Protein AF-A0A0C9RWI2-F1 (afdb_monomer_lite)

Foldseek 3Di:
DDDPDPVDDDDDLCNDPVRNVVDPVSVVVVCVVVVVVQVVQQPDDADDCVRAFDPQKFFPDKDKPAKEKEKDKDKAFPLVVDDDPDPVVSVVDGDIDIDIDIFIDKMKMKIKMAGQAWAKKKKWKKKAACDDPNVPDVLCCQFPVLVRIDTLAIDMDIDHHGIDIDMDMSVVGPQEWDDADHPVNLVVLVVCCVVVNDPNDDPTANHGHHSRVSDDAAEQVWGKIKMKMAIDGADPVFWDWDADPRHGTDTTRPDDDSPPSSHGHDSCVVVHRRMDIDIHTHHYDDVVVVVVVVVVVVVVVVVPDPPDDDDDDDDDPDDPPPPDDDPPPVPPPDDDDD

Organism: NCBI:txid64838

pLDDT: mean 82.21, std 21.17, range [25.64, 98.81]

Secondary structure (DSSP, 8-state):
---SSTT-----GGGSHHHHTTSHHHHHHHHHHHHHHHHHHHTSPPPPHHHH--TTEEEEEEEE--EEEEEEEEEEE-GGGS--S-HHHHTT---EEEEEEEEE---EEEEEEEESS-EEEEEEEEEEE--GGGGT-HHHHHHHSGGGPEEEEEEEEEE-SEEEEEEEEGGG-TTEEP-PPPHHHHHHHHHHHHTTSS-----S-SSSEEGGGSS---BTT-EEEEEEEEEEE--GGGEEEEEETTTEEEEEESSPTTTTTTSPPPGGGGG-TTEEEEEEEEEE--HHHHHHHHHHHHHHHHTT----S----------------SSSTTSSS-----

InterPro domains:
  IPR000896 Hemocyanin/hexamerin middle domain [PF00372] (2-37)
  IPR005203 Hemocyanin, C-terminal [PF03723] (47-284)
  IPR008922 Di-copper centre-containing domain superfamily [G3DSA:1.10.1280.10] (1-44)
  IPR008922 Di-copper centre-containing domain superfamily [SSF48056] (2-44)
  IPR013788 Hemocyanin/hexamerin [PTHR11511] (4-288)
  IPR014756 Immunoglobulin E-set [SSF81296] (45-285)
  IPR037020 Hemocyanin, C-terminal domain superfamily [G3DSA:2.60.40.1520] (45-296)

Radius of gyration: 26.09 Å; chains: 1; bounding box: 56×63×78 Å

Sequence (338 aa):
YDCKHKNCMIPSVLQTYTAALRDPMFYRMCKIITGFFLRYKCNLPAYTRSELDFAGVIVEDVKVEKMMTYMDKCEYSINNALTVDSMKEGMKWNLKAKKMCLMSKPFTYKMLVKSDKNTKSMVRIFLGPAMNMCKNNDYMCLYKYWYDFVMLDKFTVELTPGMNTITRLSTDCMHCSKNLHTGASMMTKLNKALEGTEPFTMKDKYTGFPTNLYLPRGRVGGMAFKLFVVLTPIDESHFHVIDMPMFGKMVMDGKPLGFPLDRPMMPWFMDLKNMYMKDVNIYHVNDNAEMMMMMRGMDQKMMTHDVKGFMEPMGIKRGVVEDKWMLHDYMTKNKYIA

Structure (mmCIF, N/CA/C/O backbone):
data_AF-A0A0C9RWI2-F1
#
_entry.id   AF-A0A0C9RWI2-F1
#
loop_
_atom_site.group_PDB
_atom_site.id
_atom_site.type_symbol
_atom_site.label_atom_id
_atom_site.label_alt_id
_atom_site.label_comp_id
_atom_site.label_asym_id
_atom_site.label_entity_id
_atom_site.label_seq_id
_atom_site.pdbx_PDB_ins_code
_atom_site.Cartn_x
_atom_site.Cartn_y
_atom_site.Cartn_z
_atom_site.occupancy
_atom_site.B_iso_or_equiv
_atom_site.auth_seq_id
_atom_site.auth_comp_id
_atom_site.auth_asym_id
_atom_site.auth_atom_id
_atom_site.pdbx_PDB_model_num
ATOM 1 N N . TYR A 1 1 ? 21.502 -30.475 -18.884 1.00 53.16 1 TYR A N 1
ATOM 2 C CA . TYR A 1 1 ? 22.042 -29.102 -18.889 1.00 53.16 1 TYR A CA 1
ATOM 3 C C . TYR A 1 1 ? 23.170 -28.997 -17.877 1.00 53.16 1 TYR A C 1
ATOM 5 O O . TYR A 1 1 ? 23.065 -28.247 -16.920 1.00 53.16 1 TYR A O 1
ATOM 13 N N . ASP A 1 2 ? 24.242 -29.761 -18.073 1.00 58.50 2 ASP A N 1
ATOM 14 C CA . ASP A 1 2 ? 25.434 -29.636 -17.238 1.00 58.50 2 ASP A CA 1
ATOM 15 C C . ASP A 1 2 ? 26.607 -29.407 -18.186 1.00 58.50 2 ASP A C 1
ATOM 17 O O . ASP A 1 2 ? 27.051 -30.316 -18.892 1.00 58.50 2 ASP A O 1
ATOM 21 N N . CYS A 1 3 ? 26.984 -28.139 -18.350 1.00 59.12 3 CYS A N 1
ATOM 22 C CA . CYS A 1 3 ? 28.131 -27.794 -19.172 1.00 59.12 3 CYS A CA 1
ATOM 23 C C . CYS A 1 3 ? 29.384 -28.090 -18.354 1.00 59.12 3 CYS A C 1
ATOM 25 O O . CYS A 1 3 ? 29.581 -27.510 -17.289 1.00 59.12 3 CYS A O 1
ATOM 27 N N . LYS A 1 4 ? 30.260 -28.960 -18.870 1.00 69.62 4 LYS A N 1
ATOM 28 C CA . LYS A 1 4 ? 31.541 -29.293 -18.221 1.00 69.62 4 LYS A CA 1
ATOM 29 C C . LYS A 1 4 ? 32.432 -28.060 -18.001 1.00 69.62 4 LYS A C 1
ATOM 31 O O . LYS A 1 4 ? 33.303 -28.077 -17.136 1.00 69.62 4 LYS A O 1
ATOM 36 N N . HIS A 1 5 ? 32.207 -26.987 -18.758 1.00 77.38 5 HIS A N 1
ATOM 37 C CA . HIS A 1 5 ? 32.908 -25.720 -18.605 1.00 77.38 5 HIS A CA 1
ATOM 38 C C . HIS A 1 5 ? 32.068 -24.743 -17.780 1.00 77.38 5 HIS A C 1
ATOM 40 O O . HIS A 1 5 ? 31.081 -24.192 -18.264 1.00 77.38 5 HIS A O 1
ATOM 46 N N . LYS A 1 6 ? 32.520 -24.473 -16.548 1.00 71.44 6 LYS A N 1
ATOM 47 C CA . LYS A 1 6 ? 31.874 -23.555 -15.588 1.00 71.44 6 LYS A CA 1
ATOM 48 C C . LYS A 1 6 ? 31.637 -22.130 -16.112 1.00 71.44 6 LYS A C 1
ATOM 50 O O . LYS A 1 6 ? 30.874 -21.405 -15.498 1.00 71.44 6 LYS A O 1
ATOM 55 N N . ASN A 1 7 ? 32.272 -21.735 -17.219 1.00 79.56 7 ASN A N 1
ATOM 56 C CA . ASN A 1 7 ? 32.151 -20.399 -17.813 1.00 79.56 7 ASN A CA 1
ATOM 57 C C . ASN A 1 7 ? 31.281 -20.374 -19.085 1.00 79.56 7 ASN A C 1
ATOM 59 O O . ASN A 1 7 ? 31.087 -19.313 -19.670 1.00 79.56 7 ASN A O 1
ATOM 63 N N . CYS A 1 8 ? 30.764 -21.521 -19.537 1.00 77.25 8 CYS A N 1
ATOM 64 C CA . CYS A 1 8 ? 29.995 -21.643 -20.778 1.00 77.25 8 CYS A CA 1
ATOM 65 C C . CYS A 1 8 ? 28.564 -22.101 -20.483 1.00 77.25 8 CYS A C 1
ATOM 67 O O . CYS A 1 8 ? 28.133 -23.164 -20.930 1.00 77.25 8 CYS A O 1
ATOM 69 N N . MET A 1 9 ? 27.827 -21.308 -19.709 1.00 78.94 9 MET A N 1
ATOM 70 C CA . MET A 1 9 ? 26.400 -21.526 -19.476 1.00 78.94 9 MET A CA 1
ATOM 71 C C . MET A 1 9 ? 25.556 -20.466 -20.177 1.00 78.94 9 MET A C 1
ATOM 73 O O . MET A 1 9 ? 25.869 -19.280 -20.141 1.00 78.94 9 MET A O 1
ATOM 77 N N . ILE A 1 10 ? 24.457 -20.907 -20.790 1.00 83.75 10 ILE A N 1
ATOM 78 C CA . ILE A 1 10 ? 23.391 -20.020 -21.256 1.00 83.75 10 ILE A CA 1
ATOM 79 C C . ILE A 1 10 ? 22.481 -19.777 -20.047 1.00 83.75 10 ILE A C 1
ATOM 81 O O . ILE A 1 10 ? 21.848 -20.735 -19.590 1.00 83.75 10 ILE A O 1
ATOM 85 N N . PRO A 1 11 ? 22.437 -18.557 -19.483 1.00 87.94 11 PRO A N 1
ATOM 86 C CA . PRO A 1 11 ? 21.666 -18.315 -18.278 1.00 87.94 11 PRO A CA 1
ATOM 87 C C . PRO A 1 11 ? 20.166 -18.396 -18.571 1.00 87.94 11 PRO A C 1
ATOM 89 O O . PRO A 1 11 ? 19.667 -17.812 -19.533 1.00 87.94 11 PRO A O 1
ATOM 92 N N . SER A 1 12 ? 19.431 -19.086 -17.704 1.00 90.19 12 SER A N 1
ATOM 93 C CA . SER A 1 12 ? 17.975 -18.972 -17.646 1.00 90.19 12 SER A CA 1
ATOM 94 C C . SER A 1 12 ? 17.580 -17.604 -17.089 1.00 90.19 12 SER A C 1
ATOM 96 O O . SER A 1 12 ? 18.275 -17.030 -16.247 1.00 90.19 12 SER A O 1
ATOM 98 N N . VAL A 1 13 ? 16.405 -17.108 -17.482 1.00 94.00 13 VAL A N 1
ATOM 99 C CA . VAL A 1 13 ? 15.804 -15.899 -16.895 1.00 94.00 13 VAL A CA 1
ATOM 100 C C . VAL A 1 13 ? 15.666 -16.000 -15.371 1.00 94.00 13 VAL A C 1
ATOM 102 O O . VAL A 1 13 ? 15.814 -14.994 -14.684 1.00 94.00 13 VAL A O 1
ATOM 105 N N . LEU A 1 14 ? 15.488 -17.212 -14.828 1.00 94.19 14 LEU A N 1
ATOM 106 C CA . LEU A 1 14 ? 15.393 -17.471 -13.386 1.00 94.19 14 LEU A CA 1
ATOM 107 C C . LEU A 1 14 ? 16.729 -17.328 -12.638 1.00 94.19 14 LEU A C 1
ATOM 109 O O . LEU A 1 14 ? 16.728 -17.242 -11.414 1.00 94.19 14 LEU A O 1
ATOM 113 N N . GLN A 1 15 ? 17.863 -17.288 -13.342 1.00 91.50 15 GLN A N 1
ATOM 114 C CA . GLN A 1 15 ? 19.190 -17.136 -12.732 1.00 91.50 15 GLN A CA 1
ATOM 115 C C . GLN A 1 15 ? 19.596 -15.666 -12.543 1.00 91.50 15 GLN A C 1
ATOM 117 O O . GLN A 1 15 ? 20.673 -15.393 -12.019 1.00 91.50 15 GLN A O 1
ATOM 122 N N . THR A 1 16 ? 18.752 -14.707 -12.946 1.00 92.88 16 THR A N 1
ATOM 123 C CA . THR A 1 16 ? 19.035 -13.270 -12.806 1.00 92.88 16 THR A CA 1
ATOM 124 C C . THR A 1 16 ? 17.856 -12.534 -12.175 1.00 92.88 16 THR A C 1
ATOM 126 O O . THR A 1 16 ? 16.724 -12.630 -12.644 1.00 92.88 16 THR A O 1
ATOM 129 N N . TYR A 1 17 ? 18.105 -11.740 -11.129 1.00 91.31 17 TYR A N 1
ATOM 130 C CA . TYR A 1 17 ? 17.044 -10.999 -10.428 1.00 91.31 17 TYR A CA 1
ATOM 131 C C . TYR A 1 17 ? 16.271 -10.031 -11.339 1.00 91.31 17 TYR A C 1
ATOM 133 O O . TYR A 1 17 ? 15.074 -9.823 -11.158 1.00 91.31 17 TYR A O 1
ATOM 141 N N . THR A 1 18 ? 16.938 -9.460 -12.343 1.00 91.19 18 THR A N 1
ATOM 142 C CA . THR A 1 18 ? 16.357 -8.486 -13.280 1.00 91.19 18 THR A CA 1
ATOM 143 C C . THR A 1 18 ? 15.415 -9.113 -14.312 1.00 91.19 18 THR A C 1
ATOM 145 O O . THR A 1 18 ? 14.574 -8.402 -14.869 1.00 91.19 18 THR A O 1
ATOM 148 N N . ALA A 1 19 ? 15.522 -10.423 -14.569 1.00 93.81 19 ALA A N 1
ATOM 149 C CA . ALA A 1 19 ? 14.672 -11.138 -15.522 1.00 93.81 19 ALA A CA 1
ATOM 150 C C . ALA A 1 19 ? 13.752 -12.182 -14.873 1.00 93.81 19 ALA A C 1
ATOM 152 O O . ALA A 1 19 ? 12.744 -12.526 -15.486 1.00 93.81 19 ALA A O 1
ATOM 153 N N . ALA A 1 20 ? 14.032 -12.641 -13.649 1.00 96.56 20 ALA A N 1
ATOM 154 C CA . ALA A 1 20 ? 13.304 -13.739 -13.009 1.00 96.56 20 ALA A CA 1
ATOM 155 C C . ALA A 1 20 ? 11.788 -13.497 -12.916 1.00 96.56 20 ALA A C 1
ATOM 157 O O . ALA A 1 20 ? 11.003 -14.393 -13.206 1.00 96.56 20 ALA A O 1
ATOM 158 N N . LEU A 1 21 ? 11.369 -12.261 -12.620 1.00 95.50 21 LEU A N 1
ATOM 159 C CA . LEU A 1 21 ? 9.956 -11.852 -12.554 1.00 95.50 21 LEU A CA 1
ATOM 160 C C . LEU A 1 21 ? 9.204 -11.968 -13.897 1.00 95.50 21 LEU A C 1
ATOM 162 O O . LEU A 1 21 ? 7.986 -11.821 -13.930 1.00 95.50 21 LEU A O 1
ATOM 166 N N . ARG A 1 22 ? 9.898 -12.197 -15.020 1.00 95.50 22 ARG A N 1
ATOM 167 C CA . ARG A 1 22 ? 9.269 -12.401 -16.336 1.00 95.50 22 ARG A CA 1
ATOM 168 C C . ARG A 1 22 ? 8.772 -13.830 -16.539 1.00 95.50 22 ARG A C 1
ATOM 170 O O . ARG A 1 22 ? 7.935 -14.043 -17.411 1.00 95.50 22 ARG A O 1
ATOM 177 N N . ASP A 1 23 ? 9.281 -14.790 -15.769 1.00 96.50 23 ASP A N 1
ATOM 178 C CA . ASP A 1 23 ? 8.906 -16.197 -15.880 1.00 96.50 23 ASP A CA 1
ATOM 179 C C . ASP A 1 23 ? 7.813 -16.548 -14.853 1.00 96.50 23 ASP A C 1
ATOM 181 O O . ASP A 1 23 ? 8.023 -16.385 -13.647 1.00 96.50 23 ASP A O 1
ATOM 185 N N . PRO A 1 24 ? 6.650 -17.076 -15.276 1.00 97.00 24 PRO A N 1
ATOM 186 C CA . PRO A 1 24 ? 5.614 -17.551 -14.360 1.00 97.00 24 PRO A CA 1
ATOM 187 C C . PRO A 1 24 ? 6.101 -18.567 -13.313 1.00 97.00 24 PRO A C 1
ATOM 189 O O . PRO A 1 24 ? 5.524 -18.642 -12.222 1.00 97.00 24 PRO A O 1
ATOM 192 N N . MET A 1 25 ? 7.148 -19.345 -13.608 1.00 96.00 25 MET A N 1
ATOM 193 C CA . MET A 1 25 ? 7.736 -20.294 -12.661 1.00 96.00 25 MET A CA 1
ATOM 194 C C . MET A 1 25 ? 8.326 -19.608 -11.431 1.00 96.00 25 MET A C 1
ATOM 196 O O . MET A 1 25 ? 8.227 -20.181 -10.347 1.00 96.00 25 MET A O 1
ATOM 200 N N . PHE A 1 26 ? 8.828 -18.374 -11.548 1.00 97.12 26 PHE A N 1
ATOM 201 C CA . PHE A 1 26 ? 9.290 -17.597 -10.394 1.00 97.12 26 PHE A CA 1
ATOM 202 C C . PHE A 1 26 ? 8.185 -17.482 -9.338 1.00 97.12 26 PHE A C 1
ATOM 204 O O . PHE A 1 26 ? 8.368 -17.863 -8.183 1.00 97.12 26 PHE A O 1
ATOM 211 N N . TYR A 1 27 ? 6.990 -17.053 -9.751 1.00 96.31 27 TYR A N 1
ATOM 212 C CA . TYR A 1 27 ? 5.853 -16.889 -8.845 1.00 96.31 27 TYR A CA 1
ATOM 213 C C . TYR A 1 27 ? 5.352 -18.222 -8.283 1.00 96.31 27 TYR A C 1
ATOM 215 O O . TYR A 1 27 ? 4.935 -18.280 -7.126 1.00 96.31 27 TYR A O 1
ATOM 223 N N . ARG A 1 28 ? 5.413 -19.308 -9.066 1.00 97.06 28 ARG A N 1
ATOM 224 C CA . ARG A 1 28 ? 5.060 -20.657 -8.592 1.00 97.06 28 ARG A CA 1
ATOM 225 C C . ARG A 1 28 ? 6.028 -21.140 -7.513 1.00 97.06 28 ARG A C 1
ATOM 227 O O . ARG A 1 28 ? 5.576 -21.611 -6.473 1.00 97.06 28 ARG A O 1
ATOM 234 N N . MET A 1 29 ? 7.333 -20.970 -7.725 1.00 96.56 29 MET A N 1
ATOM 235 C CA . MET A 1 29 ? 8.363 -21.297 -6.736 1.00 96.56 29 MET A CA 1
ATOM 236 C C . MET A 1 29 ? 8.200 -20.459 -5.468 1.00 96.56 29 MET A C 1
ATOM 238 O O . MET A 1 29 ? 8.146 -21.019 -4.373 1.00 96.56 29 MET A O 1
ATOM 242 N N . CYS A 1 30 ? 8.038 -19.138 -5.606 1.00 96.19 30 CYS A N 1
ATOM 243 C CA . CYS A 1 30 ? 7.775 -18.255 -4.474 1.00 96.19 30 CYS A CA 1
ATOM 244 C C . CYS A 1 30 ? 6.532 -18.697 -3.703 1.00 96.19 30 CYS A C 1
ATOM 246 O O . CYS A 1 30 ? 6.608 -18.794 -2.488 1.00 96.19 30 CYS A O 1
ATOM 248 N N . LYS A 1 31 ? 5.428 -19.039 -4.382 1.00 96.19 31 LYS A N 1
ATOM 249 C CA . LYS A 1 31 ? 4.196 -19.525 -3.739 1.00 96.19 31 LYS A CA 1
ATOM 250 C C . LYS A 1 31 ? 4.404 -20.821 -2.950 1.00 96.19 31 LYS A C 1
ATOM 252 O O . LYS A 1 31 ? 3.820 -20.977 -1.882 1.00 96.19 31 LYS A O 1
ATOM 257 N N . ILE A 1 32 ? 5.214 -21.750 -3.459 1.00 97.06 32 ILE A N 1
ATOM 258 C CA . ILE A 1 32 ? 5.547 -22.989 -2.738 1.00 97.06 32 ILE A CA 1
ATOM 259 C C . ILE A 1 32 ? 6.339 -22.654 -1.471 1.00 97.06 32 ILE A C 1
ATOM 261 O O . ILE A 1 32 ? 5.964 -23.083 -0.381 1.00 97.06 32 ILE A O 1
ATOM 265 N N . ILE A 1 33 ? 7.394 -21.845 -1.605 1.00 97.06 33 ILE A N 1
ATOM 266 C CA . ILE A 1 33 ? 8.261 -21.452 -0.488 1.00 97.06 33 ILE A CA 1
ATOM 267 C C . ILE A 1 33 ? 7.461 -20.683 0.570 1.00 97.06 33 ILE A C 1
ATOM 269 O O . ILE A 1 33 ? 7.487 -21.044 1.746 1.00 97.06 33 ILE A O 1
ATOM 273 N N . THR A 1 34 ? 6.702 -19.662 0.166 1.00 95.62 34 THR A N 1
ATOM 274 C CA . THR A 1 34 ? 5.860 -18.880 1.082 1.00 95.62 34 THR A CA 1
ATOM 275 C C . THR A 1 34 ? 4.762 -19.729 1.705 1.00 95.62 34 THR A C 1
ATOM 277 O O . THR A 1 34 ? 4.431 -19.510 2.866 1.00 95.62 34 THR A O 1
ATOM 280 N N . GLY A 1 35 ? 4.256 -20.749 1.007 1.00 95.81 35 GLY A N 1
ATOM 281 C CA . GLY A 1 35 ? 3.293 -21.709 1.542 1.00 95.81 35 GLY A CA 1
ATOM 282 C C . GLY A 1 35 ? 3.759 -22.398 2.829 1.00 95.81 35 GLY A C 1
ATOM 283 O O . GLY A 1 35 ? 2.951 -22.571 3.744 1.00 95.81 35 GLY A O 1
ATOM 284 N N . PHE A 1 36 ? 5.052 -22.724 2.959 1.00 96.44 36 PHE A N 1
ATOM 285 C CA . PHE A 1 36 ? 5.600 -23.280 4.204 1.00 96.44 36 PHE A CA 1
ATOM 286 C C . PHE A 1 36 ? 5.535 -22.274 5.360 1.00 96.44 36 PHE A C 1
ATOM 288 O O . PHE A 1 36 ? 5.085 -22.618 6.455 1.00 96.44 36 PHE A O 1
ATOM 295 N N . PHE A 1 37 ? 5.910 -21.017 5.111 1.00 95.50 37 PHE A N 1
ATOM 296 C CA . PHE A 1 37 ? 5.847 -19.952 6.116 1.00 95.50 37 PHE A CA 1
ATOM 297 C C . PHE A 1 37 ? 4.407 -19.602 6.501 1.00 95.50 37 PHE A C 1
ATOM 299 O O . PHE A 1 37 ? 4.117 -19.427 7.681 1.00 95.50 37 PHE A O 1
ATOM 306 N N . LEU A 1 38 ? 3.488 -19.552 5.534 1.00 94.12 38 LEU A N 1
ATOM 307 C CA . LEU A 1 38 ? 2.068 -19.312 5.793 1.00 94.12 38 LEU A CA 1
ATOM 308 C C . LEU A 1 38 ? 1.454 -20.449 6.616 1.00 94.12 38 LEU A C 1
ATOM 310 O O . LEU A 1 38 ? 0.700 -20.184 7.548 1.00 94.12 38 LEU A O 1
ATOM 314 N N . ARG A 1 39 ? 1.829 -21.709 6.350 1.00 94.81 39 ARG A N 1
ATOM 315 C CA . ARG A 1 39 ? 1.406 -22.849 7.178 1.00 94.81 39 ARG A CA 1
ATOM 316 C C . ARG A 1 39 ? 1.910 -22.720 8.615 1.00 94.81 39 ARG A C 1
ATOM 318 O O . ARG A 1 39 ? 1.141 -22.965 9.537 1.00 94.81 39 ARG A O 1
ATOM 325 N N . TYR A 1 40 ? 3.158 -22.296 8.810 1.00 95.25 40 TYR A N 1
ATOM 326 C CA . TYR A 1 40 ? 3.671 -21.977 10.144 1.00 95.25 40 TYR A CA 1
ATOM 327 C C . TYR A 1 40 ? 2.868 -20.847 10.809 1.00 95.25 40 TYR A C 1
ATOM 329 O O . TYR A 1 40 ? 2.445 -20.998 11.952 1.00 95.25 40 TYR A O 1
ATOM 337 N N . LYS A 1 41 ? 2.581 -19.754 10.087 1.00 94.94 41 LYS A N 1
ATOM 338 C CA . LYS A 1 41 ? 1.770 -18.632 10.590 1.00 94.94 41 LYS A CA 1
ATOM 339 C C . LYS A 1 41 ? 0.360 -19.055 11.013 1.00 94.94 41 LYS A C 1
ATOM 341 O O . LYS A 1 41 ? -0.140 -18.521 11.996 1.00 94.94 41 LYS A O 1
ATOM 346 N N . CYS A 1 42 ? -0.254 -20.028 10.336 1.00 92.81 42 CYS A N 1
ATOM 347 C CA . CYS A 1 42 ? -1.552 -20.587 10.731 1.00 92.81 42 CYS A CA 1
ATOM 348 C C . CYS A 1 42 ? -1.519 -21.368 12.056 1.00 92.81 42 CYS A C 1
ATOM 350 O O . CYS A 1 42 ? -2.566 -21.522 12.674 1.00 92.81 42 CYS A O 1
ATOM 352 N N . ASN A 1 43 ? -0.350 -21.852 12.488 1.00 94.00 43 ASN A N 1
ATOM 353 C CA . ASN A 1 43 ? -0.182 -22.560 13.763 1.00 94.00 43 ASN A CA 1
ATOM 354 C C . ASN A 1 43 ? 0.175 -21.622 14.924 1.00 94.00 43 ASN A C 1
ATOM 356 O O . ASN A 1 43 ? 0.291 -22.070 16.063 1.00 94.00 43 ASN A O 1
ATOM 360 N N . LEU A 1 44 ? 0.391 -20.332 14.652 1.00 95.00 44 LEU A N 1
ATOM 361 C CA . LEU A 1 44 ? 0.586 -19.357 15.713 1.00 95.00 44 LEU A CA 1
ATOM 362 C C . LEU A 1 44 ? -0.746 -19.077 16.415 1.00 95.00 44 LEU A C 1
ATOM 364 O O . LEU A 1 44 ? -1.790 -19.080 15.758 1.00 95.00 44 LEU A O 1
ATOM 368 N N . PRO A 1 45 ? -0.720 -18.748 17.718 1.00 94.50 45 PRO A N 1
ATOM 369 C CA . PRO A 1 45 ? -1.892 -18.212 18.384 1.00 94.50 45 PRO A CA 1
ATOM 370 C C . PRO A 1 45 ? -2.440 -17.012 17.610 1.00 94.50 45 PRO A C 1
ATOM 372 O O . PRO A 1 45 ? -1.683 -16.132 17.165 1.00 94.50 45 PRO A O 1
ATOM 375 N N . ALA A 1 46 ? -3.761 -17.003 17.439 1.00 93.06 46 ALA A N 1
ATOM 376 C CA . ALA A 1 46 ? -4.458 -15.839 16.928 1.00 93.06 46 ALA A CA 1
ATOM 377 C C . ALA A 1 46 ? -4.235 -14.660 17.878 1.00 93.06 46 ALA A C 1
ATOM 379 O O . ALA A 1 46 ? -4.116 -14.853 19.089 1.00 93.06 46 ALA A O 1
ATOM 380 N N . TYR A 1 47 ? -4.203 -13.448 17.326 1.00 95.62 47 TYR A N 1
ATOM 381 C CA . TYR A 1 47 ? -4.152 -12.255 18.159 1.00 95.62 47 TYR A CA 1
ATOM 382 C C . TYR A 1 47 ? -5.334 -12.226 19.116 1.00 95.62 47 TYR A C 1
ATOM 384 O O . TYR A 1 47 ? -6.456 -12.536 18.727 1.00 95.62 47 TYR A O 1
ATOM 392 N N . THR A 1 48 ? -5.079 -11.845 20.356 1.00 95.12 48 THR A N 1
ATOM 393 C CA . THR A 1 48 ? -6.097 -11.587 21.371 1.00 95.12 48 THR A CA 1
ATOM 394 C C . THR A 1 48 ? -6.775 -10.241 21.123 1.00 95.12 48 THR A C 1
ATOM 396 O O . THR A 1 48 ? -6.247 -9.370 20.425 1.00 95.12 48 THR A O 1
ATOM 399 N N . ARG A 1 49 ? -7.951 -10.033 21.727 1.00 94.12 49 ARG A N 1
ATOM 400 C CA . ARG A 1 49 ? -8.678 -8.761 21.606 1.00 94.12 49 ARG A CA 1
ATOM 401 C C . ARG A 1 49 ? -7.839 -7.584 22.099 1.00 94.12 49 ARG A C 1
ATOM 403 O O . ARG A 1 49 ? -7.768 -6.578 21.411 1.00 94.12 49 ARG A O 1
ATOM 410 N N . SER A 1 50 ? -7.144 -7.740 23.223 1.00 93.69 50 SER A N 1
ATOM 411 C CA . SER A 1 50 ? -6.261 -6.717 23.798 1.00 93.69 50 SER A CA 1
ATOM 412 C C . SER A 1 50 ? -5.065 -6.348 22.918 1.00 93.69 50 SER A C 1
ATOM 414 O O . SER A 1 50 ? -4.558 -5.239 23.026 1.00 93.69 50 SER A O 1
ATOM 416 N N . GLU A 1 51 ? -4.593 -7.251 22.054 1.00 94.69 51 GLU A N 1
ATOM 417 C CA . GLU A 1 51 ? -3.475 -6.958 21.145 1.00 94.69 51 GLU A CA 1
ATOM 418 C C . GLU A 1 51 ? -3.895 -6.140 19.917 1.00 94.69 51 GLU A C 1
ATOM 420 O O . GLU A 1 51 ? -3.049 -5.485 19.300 1.00 94.69 51 GLU A O 1
ATOM 425 N N . LEU A 1 52 ? -5.177 -6.205 19.546 1.00 95.75 52 LEU A N 1
ATOM 426 C CA . LEU A 1 52 ? -5.731 -5.542 18.364 1.00 95.75 52 LEU A CA 1
ATOM 427 C C . LEU A 1 52 ? -6.561 -4.302 18.698 1.00 95.75 52 LEU A C 1
ATOM 429 O O . LEU A 1 52 ? -6.629 -3.385 17.877 1.00 95.75 52 LEU A O 1
ATOM 433 N N . ASP A 1 53 ? -7.211 -4.293 19.859 1.00 96.19 53 ASP A N 1
ATOM 434 C CA . ASP A 1 53 ? -8.083 -3.209 20.285 1.00 96.19 53 ASP A CA 1
ATOM 435 C C . ASP A 1 53 ? -7.286 -1.928 20.528 1.00 96.19 53 ASP A C 1
ATOM 437 O O . ASP A 1 53 ? -6.209 -1.928 21.131 1.00 96.19 53 ASP A O 1
ATOM 441 N N . PHE A 1 54 ? -7.841 -0.814 20.066 1.00 97.44 54 PHE A N 1
ATOM 442 C CA . PHE A 1 54 ? -7.309 0.510 20.342 1.00 97.44 54 PHE A CA 1
ATOM 443 C C . PHE A 1 54 ? -8.376 1.326 21.064 1.00 97.44 54 PHE A C 1
ATOM 445 O O . PHE A 1 54 ? -9.069 2.154 20.476 1.00 97.44 54 PHE A O 1
ATOM 452 N N . ALA A 1 55 ? -8.498 1.067 22.367 1.00 97.25 55 ALA A N 1
ATOM 453 C CA . ALA A 1 55 ? -9.525 1.663 23.209 1.00 97.25 55 ALA A CA 1
ATOM 454 C C . ALA A 1 55 ? -9.568 3.197 23.084 1.00 97.25 55 ALA A C 1
ATOM 456 O O . ALA A 1 55 ? -8.547 3.884 23.250 1.00 97.25 55 ALA A O 1
ATOM 457 N N . GLY A 1 56 ? -10.771 3.707 22.815 1.00 97.56 56 GLY A N 1
ATOM 458 C CA . GLY A 1 56 ? -11.063 5.124 22.610 1.00 97.56 56 GLY A CA 1
ATOM 459 C C . GLY A 1 56 ? -10.688 5.671 21.232 1.00 97.56 56 GLY A C 1
ATOM 460 O O . GLY A 1 56 ? -10.643 6.884 21.076 1.00 97.56 56 GLY A O 1
ATOM 461 N N . VAL A 1 57 ? -10.387 4.817 20.244 1.00 98.56 57 VAL A N 1
ATOM 462 C CA . VAL A 1 57 ? -10.178 5.217 18.843 1.00 98.56 57 VAL A CA 1
ATOM 463 C C . VAL A 1 57 ? -11.141 4.450 17.940 1.00 98.56 57 VAL A C 1
ATOM 465 O O . VAL A 1 57 ? -11.168 3.220 17.930 1.00 98.56 57 VAL A O 1
ATOM 468 N N . ILE A 1 58 ? -11.932 5.190 17.167 1.00 98.56 58 ILE A N 1
ATOM 469 C CA . ILE A 1 58 ? -12.994 4.665 16.308 1.00 98.56 58 ILE A CA 1
ATOM 470 C C . ILE A 1 58 ? -12.788 5.193 14.890 1.00 98.56 58 ILE A C 1
ATOM 472 O O . ILE A 1 58 ? -12.704 6.401 14.681 1.00 98.56 58 ILE A O 1
ATOM 476 N N . VAL A 1 59 ? -12.734 4.301 13.905 1.00 98.56 59 VAL A N 1
ATOM 477 C CA . VAL A 1 59 ? -12.789 4.656 12.485 1.00 98.56 59 VAL A CA 1
ATOM 478 C C . VAL A 1 59 ? -14.259 4.699 12.076 1.00 98.56 59 VAL A C 1
ATOM 480 O O . VAL A 1 59 ? -14.903 3.663 11.948 1.00 98.56 59 VAL A O 1
ATOM 483 N N . GLU A 1 60 ? -14.794 5.902 11.900 1.00 98.38 60 GLU A N 1
ATOM 484 C CA . GLU A 1 60 ? -16.214 6.138 11.608 1.00 98.38 60 GLU A CA 1
ATOM 485 C C . GLU A 1 60 ? -16.531 5.914 10.123 1.00 98.38 60 GLU A C 1
ATOM 487 O O . GLU A 1 60 ? -17.537 5.301 9.768 1.00 98.38 60 GLU A O 1
ATOM 492 N N . ASP A 1 61 ? -15.662 6.396 9.230 1.00 98.44 61 ASP A N 1
ATOM 493 C CA . ASP A 1 61 ? -15.825 6.216 7.786 1.00 98.44 61 ASP A CA 1
ATOM 494 C C . ASP A 1 61 ? -14.484 6.285 7.056 1.00 98.44 61 ASP A C 1
ATOM 496 O O . ASP A 1 61 ? -13.549 6.987 7.454 1.00 98.44 61 ASP A O 1
ATOM 500 N N . VAL A 1 62 ? -14.424 5.588 5.927 1.00 98.50 62 VAL A N 1
ATOM 501 C CA . VAL A 1 62 ? -13.327 5.657 4.967 1.00 98.50 62 VAL A CA 1
ATOM 502 C C . VAL A 1 62 ? -13.915 5.938 3.591 1.00 98.50 62 VAL A C 1
ATOM 504 O O . VAL A 1 62 ? -14.659 5.133 3.019 1.00 98.50 62 VAL A O 1
ATOM 507 N N . LYS A 1 63 ? -13.542 7.087 3.027 1.00 98.31 63 LYS A N 1
ATOM 508 C CA . LYS A 1 63 ? -13.853 7.483 1.653 1.00 98.31 63 LYS A CA 1
ATOM 509 C C . LYS A 1 63 ? -12.590 7.439 0.814 1.00 98.31 63 LYS A C 1
ATOM 511 O O . LYS A 1 63 ? -11.521 7.868 1.242 1.00 98.31 63 LYS A O 1
ATOM 516 N N . VAL A 1 64 ? -12.735 6.943 -0.405 1.00 97.94 64 VAL A N 1
ATOM 517 C CA . VAL A 1 64 ? -11.643 6.840 -1.370 1.00 97.94 64 VAL A CA 1
ATOM 518 C C . VAL A 1 64 ? -12.124 7.453 -2.668 1.00 97.94 64 VAL A C 1
ATOM 520 O O . VAL A 1 64 ? -13.227 7.156 -3.132 1.00 97.94 64 VAL A O 1
ATOM 523 N N . GLU A 1 65 ? -11.310 8.329 -3.240 1.00 97.75 65 GLU A N 1
ATOM 524 C CA . GLU A 1 65 ? -11.558 8.851 -4.579 1.00 97.75 65 GLU A CA 1
ATOM 525 C C . GLU A 1 65 ? -11.493 7.741 -5.637 1.00 97.75 65 GLU A C 1
ATOM 527 O O . GLU A 1 65 ? -11.045 6.618 -5.397 1.00 97.75 65 GLU A O 1
ATOM 532 N N . LYS A 1 66 ? -11.970 8.051 -6.845 1.00 96.69 66 LYS A N 1
ATOM 533 C CA . LYS A 1 66 ? -12.052 7.072 -7.927 1.00 96.69 66 LYS A CA 1
ATOM 534 C C . LYS A 1 66 ? -10.661 6.548 -8.300 1.00 96.69 66 LYS A C 1
ATOM 536 O O . LYS A 1 66 ? -9.861 7.251 -8.910 1.00 96.69 66 LYS A O 1
ATOM 541 N N . MET A 1 67 ? -10.429 5.271 -8.022 1.00 97.75 67 MET A N 1
ATOM 542 C CA . MET A 1 67 ? -9.209 4.562 -8.393 1.00 97.75 67 MET A CA 1
ATOM 543 C C . MET A 1 67 ? -9.231 4.185 -9.874 1.00 97.75 67 MET A C 1
ATOM 545 O O . MET A 1 67 ? -10.109 3.447 -10.331 1.00 97.75 67 MET A O 1
ATOM 549 N N . MET A 1 68 ? -8.270 4.698 -10.638 1.00 96.94 68 MET A N 1
ATOM 550 C CA . MET A 1 68 ? -8.213 4.504 -12.085 1.00 96.94 68 MET A CA 1
ATOM 551 C C . MET A 1 68 ? -6.819 4.112 -12.542 1.00 96.94 68 MET A C 1
ATOM 553 O O . MET A 1 68 ? -5.835 4.765 -12.204 1.00 96.94 68 MET A O 1
ATOM 557 N N . THR A 1 69 ? -6.778 3.097 -13.393 1.00 97.50 69 THR A N 1
ATOM 558 C CA . THR A 1 69 ? -5.580 2.652 -14.100 1.00 97.50 69 THR A CA 1
ATOM 559 C C . THR A 1 69 ? -5.720 2.891 -15.601 1.00 97.50 69 THR A C 1
ATOM 561 O O . THR A 1 69 ? -6.835 2.979 -16.117 1.00 97.50 69 THR A O 1
ATOM 564 N N . TYR A 1 70 ? -4.600 3.012 -16.301 1.00 95.38 70 TYR A N 1
ATOM 565 C CA . TYR A 1 70 ? -4.536 3.218 -17.753 1.00 95.38 70 TYR A CA 1
ATOM 566 C C . TYR A 1 70 ? -3.188 2.719 -18.286 1.00 95.38 70 TYR A C 1
ATOM 568 O O . TYR A 1 70 ? -2.309 2.377 -17.490 1.00 95.38 70 TYR A O 1
ATOM 576 N N . MET A 1 71 ? -3.028 2.628 -19.603 1.00 94.12 71 MET A N 1
ATOM 577 C CA . MET A 1 71 ? -1.758 2.254 -20.222 1.00 94.12 71 MET A CA 1
ATOM 578 C C . MET A 1 71 ? -1.084 3.510 -20.776 1.00 94.12 71 MET A C 1
ATOM 580 O O . MET A 1 71 ? -1.702 4.285 -21.489 1.00 94.12 71 MET A O 1
ATOM 584 N N . ASP A 1 72 ? 0.199 3.712 -20.487 1.00 91.62 72 ASP A N 1
ATOM 585 C CA . ASP A 1 72 ? 0.956 4.838 -21.046 1.00 91.62 72 ASP A CA 1
ATOM 586 C C . ASP A 1 72 ? 2.348 4.412 -21.515 1.00 91.62 72 ASP A C 1
ATOM 588 O O . ASP A 1 72 ? 2.861 3.354 -21.137 1.00 91.62 72 ASP A O 1
ATOM 592 N N . LYS A 1 73 ? 2.969 5.229 -22.363 1.00 89.81 73 LYS A N 1
ATOM 593 C CA . LYS A 1 73 ? 4.304 4.989 -22.906 1.00 89.81 73 LYS A CA 1
ATOM 594 C C . LYS A 1 73 ? 5.357 5.230 -21.825 1.00 89.81 73 LYS A C 1
ATOM 596 O O . LYS A 1 73 ? 5.597 6.359 -21.413 1.00 89.81 73 LYS A O 1
ATOM 601 N N . CYS A 1 74 ? 6.063 4.175 -21.437 1.00 88.25 74 CYS A N 1
ATOM 602 C CA . CYS A 1 74 ? 7.344 4.283 -20.749 1.00 88.25 74 CYS A CA 1
ATOM 603 C C . CYS A 1 74 ? 8.489 4.346 -21.756 1.00 88.25 74 CYS A C 1
ATOM 605 O O . CYS A 1 74 ? 8.536 3.550 -22.699 1.00 88.25 74 CYS A O 1
ATOM 607 N N . GLU A 1 75 ? 9.469 5.204 -21.482 1.00 87.62 75 GLU A N 1
ATOM 608 C CA . GLU A 1 75 ? 10.742 5.2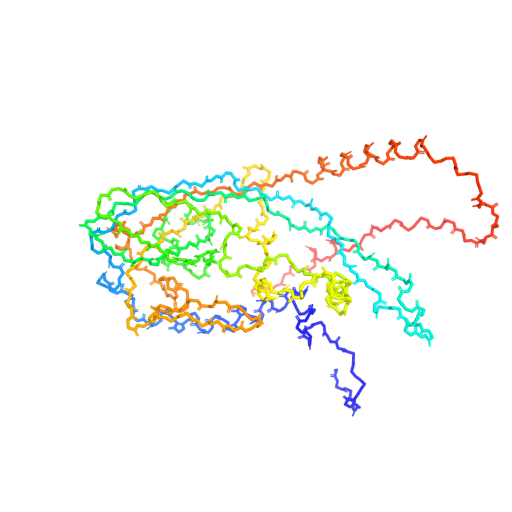40 -22.197 1.00 87.62 75 GLU A CA 1
ATOM 609 C C . GLU A 1 75 ? 11.888 4.807 -21.277 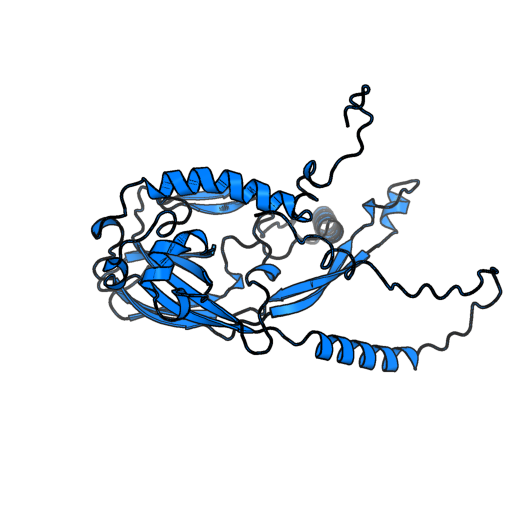1.00 87.62 75 GLU A C 1
ATOM 611 O O . GLU A 1 75 ? 11.985 5.255 -20.136 1.00 87.62 75 GLU A O 1
ATOM 616 N N . TYR A 1 76 ? 12.786 3.968 -21.791 1.00 86.12 76 TYR A N 1
ATOM 617 C CA . TYR A 1 76 ? 13.999 3.538 -21.096 1.00 86.12 76 TYR A CA 1
ATOM 618 C C . TYR A 1 76 ? 15.208 3.837 -21.968 1.00 86.12 76 TYR A C 1
ATOM 620 O O . TYR A 1 76 ? 15.210 3.479 -23.144 1.00 86.12 76 TYR A O 1
ATOM 628 N N . SER A 1 77 ? 16.241 4.467 -21.405 1.00 85.81 77 SER A N 1
ATOM 629 C CA . SER A 1 77 ? 17.508 4.627 -22.124 1.00 85.81 77 SER A CA 1
ATOM 630 C C . SER A 1 77 ? 18.202 3.274 -22.247 1.00 85.81 77 SER A C 1
ATOM 632 O O . SER A 1 77 ? 18.311 2.538 -21.266 1.00 85.81 77 SER A O 1
ATOM 634 N N . ILE A 1 78 ? 18.658 2.960 -23.456 1.00 88.88 78 ILE A N 1
ATOM 635 C CA . ILE A 1 78 ? 19.356 1.712 -23.788 1.00 88.88 78 ILE A CA 1
ATOM 636 C C . ILE A 1 78 ? 20.706 1.992 -24.456 1.00 88.88 78 ILE A C 1
ATOM 638 O O . ILE A 1 78 ? 21.207 1.162 -25.204 1.00 88.88 78 ILE A O 1
ATOM 642 N N . ASN A 1 79 ? 21.313 3.153 -24.187 1.00 84.50 79 ASN A N 1
ATOM 643 C CA . ASN A 1 79 ? 22.620 3.519 -24.748 1.00 84.50 79 ASN A CA 1
ATOM 644 C C . ASN A 1 79 ? 23.687 2.448 -24.486 1.00 84.50 79 ASN A C 1
ATOM 646 O O . ASN A 1 79 ? 24.475 2.141 -25.370 1.00 84.50 79 ASN A O 1
ATOM 650 N N . ASN A 1 80 ? 23.653 1.827 -23.303 1.00 85.44 80 ASN A N 1
ATOM 651 C CA . ASN A 1 80 ? 24.590 0.771 -22.907 1.00 85.44 80 ASN A CA 1
ATOM 652 C C . ASN A 1 80 ? 24.405 -0.550 -23.681 1.00 85.44 80 ASN A C 1
ATOM 654 O O . ASN A 1 80 ? 25.132 -1.502 -23.423 1.00 85.44 80 ASN A O 1
ATOM 658 N N . ALA A 1 81 ? 23.424 -0.639 -24.585 1.00 88.25 81 ALA A N 1
ATOM 659 C CA . ALA A 1 81 ? 23.266 -1.778 -25.486 1.00 88.25 81 ALA A CA 1
ATOM 660 C C . ALA A 1 81 ? 24.135 -1.662 -26.753 1.00 88.25 81 ALA A C 1
ATOM 662 O O . ALA A 1 81 ? 24.224 -2.630 -27.504 1.00 88.25 81 ALA A O 1
ATOM 663 N N . LEU A 1 82 ? 24.752 -0.500 -27.004 1.00 87.38 82 LEU A N 1
ATOM 664 C CA . LEU A 1 82 ? 25.676 -0.302 -28.118 1.00 87.38 82 LEU A CA 1
ATOM 665 C C . LEU A 1 82 ? 27.130 -0.467 -27.684 1.00 87.38 82 LEU A C 1
ATOM 667 O O . LEU A 1 82 ? 27.542 0.007 -26.625 1.00 87.38 82 LEU A O 1
ATOM 671 N N . THR A 1 83 ? 27.920 -1.056 -28.574 1.00 90.38 83 THR A N 1
ATOM 672 C CA . THR A 1 83 ? 29.378 -0.959 -28.550 1.00 90.38 83 THR A CA 1
ATOM 673 C C . THR A 1 83 ? 29.795 0.262 -29.368 1.00 90.38 83 THR A C 1
ATOM 675 O O . THR A 1 83 ? 29.279 0.473 -30.461 1.00 90.38 83 THR A O 1
ATOM 678 N N . VAL A 1 84 ? 30.696 1.075 -28.820 1.00 90.19 84 VAL A N 1
ATOM 679 C CA . VAL A 1 84 ? 31.235 2.296 -29.441 1.00 90.19 84 VAL A CA 1
ATOM 680 C C . VAL A 1 84 ? 32.745 2.337 -29.232 1.00 90.19 84 VAL A C 1
ATOM 682 O O . VAL A 1 84 ? 33.236 1.763 -28.255 1.00 90.19 84 VAL A O 1
ATOM 685 N N . ASP A 1 85 ? 33.474 3.048 -30.091 1.00 92.88 85 ASP A N 1
ATOM 686 C CA . ASP A 1 85 ? 34.944 3.048 -30.064 1.00 92.88 85 ASP A CA 1
ATOM 687 C C . ASP A 1 85 ? 35.511 3.909 -28.926 1.00 92.88 85 ASP A C 1
ATOM 689 O O . ASP A 1 85 ? 36.655 3.744 -28.498 1.00 92.88 85 ASP A O 1
ATOM 693 N N . SER A 1 86 ? 34.720 4.851 -28.404 1.00 90.00 86 SER A N 1
ATOM 694 C CA . SER A 1 86 ? 35.128 5.705 -27.288 1.00 90.00 86 SER A CA 1
ATOM 695 C C . SER A 1 86 ? 33.950 6.229 -26.469 1.00 90.00 86 SER A C 1
ATOM 697 O O . SER A 1 86 ? 32.827 6.367 -26.956 1.00 90.00 86 SER A O 1
ATOM 699 N N . MET A 1 87 ? 34.221 6.637 -25.224 1.00 82.94 87 MET A N 1
ATOM 700 C CA . MET A 1 87 ? 33.228 7.307 -24.371 1.00 82.94 87 MET A CA 1
ATOM 701 C C . MET A 1 87 ? 32.683 8.593 -25.017 1.00 82.94 87 MET A C 1
ATOM 703 O O . MET A 1 87 ? 31.485 8.862 -24.934 1.00 82.94 87 MET A O 1
ATOM 707 N N . LYS A 1 88 ? 33.541 9.363 -25.704 1.00 86.19 88 LYS A N 1
ATOM 708 C CA . LYS A 1 88 ? 33.153 10.600 -26.402 1.00 86.19 88 LYS A CA 1
ATOM 709 C C . LYS A 1 88 ? 32.136 10.333 -27.510 1.00 86.19 88 LYS A C 1
ATOM 711 O O . LYS A 1 88 ? 31.249 11.151 -27.734 1.00 86.19 88 LYS A O 1
ATOM 716 N N . GLU A 1 89 ? 32.266 9.212 -28.210 1.00 86.69 89 GLU A N 1
ATOM 717 C CA . GLU A 1 89 ? 31.286 8.779 -29.201 1.00 86.69 89 GLU A CA 1
ATOM 718 C C . GLU A 1 89 ? 30.007 8.261 -28.535 1.00 86.69 89 GLU A C 1
ATOM 720 O O . GLU A 1 89 ? 28.915 8.677 -28.916 1.00 86.69 89 GLU A O 1
ATOM 725 N N . GLY A 1 90 ? 30.131 7.446 -27.484 1.00 84.19 90 GLY A N 1
ATOM 726 C CA . GLY A 1 90 ? 28.995 6.934 -26.712 1.00 84.19 90 GLY A CA 1
ATOM 727 C C . GLY A 1 90 ? 28.080 8.030 -26.168 1.00 84.19 90 GLY A C 1
ATOM 728 O O . GLY A 1 90 ? 26.858 7.905 -26.239 1.00 84.19 90 GLY A O 1
ATOM 729 N N . MET A 1 91 ? 28.654 9.143 -25.700 1.00 81.12 91 MET A N 1
ATOM 730 C CA . MET A 1 91 ? 27.896 10.301 -25.207 1.00 81.12 91 MET A CA 1
ATOM 731 C C . MET A 1 91 ? 27.076 11.023 -26.291 1.00 81.12 91 MET A C 1
ATOM 733 O O . MET A 1 91 ? 26.184 11.795 -25.944 1.00 81.12 91 MET A O 1
ATOM 737 N N . LYS A 1 92 ? 27.331 10.785 -27.587 1.00 85.06 92 LYS A N 1
ATOM 738 C CA . LYS A 1 92 ? 26.534 11.363 -28.686 1.00 85.06 92 LYS A CA 1
ATOM 739 C C . LYS A 1 92 ? 25.214 10.624 -28.913 1.00 85.06 92 LYS A C 1
ATOM 741 O O . LYS A 1 92 ? 24.291 11.192 -29.493 1.00 85.06 92 LYS A O 1
ATOM 746 N N . TRP A 1 93 ? 25.117 9.367 -28.487 1.00 83.44 93 TRP A N 1
ATOM 747 C CA . TRP A 1 93 ? 23.938 8.538 -28.716 1.00 83.44 93 TRP A CA 1
ATOM 748 C C . TRP A 1 93 ? 22.855 8.785 -27.658 1.00 83.44 93 TRP A C 1
ATOM 750 O O . TRP A 1 93 ? 23.136 8.986 -26.478 1.00 83.44 93 TRP A O 1
ATOM 760 N N . ASN A 1 94 ? 21.586 8.726 -28.069 1.00 84.94 94 ASN A N 1
ATOM 761 C CA . ASN A 1 94 ? 20.425 8.794 -27.173 1.00 84.94 94 ASN A CA 1
ATOM 762 C C . ASN A 1 94 ? 19.346 7.801 -27.624 1.00 84.94 94 ASN A C 1
ATOM 764 O O . ASN A 1 94 ? 18.285 8.168 -28.133 1.00 84.94 94 ASN A O 1
ATOM 768 N N . LEU A 1 95 ? 19.654 6.517 -27.478 1.00 88.31 95 LEU A N 1
ATOM 769 C CA . LEU A 1 95 ? 18.749 5.423 -27.773 1.00 88.31 95 LEU A CA 1
ATOM 770 C C . LEU A 1 95 ? 17.764 5.197 -26.634 1.00 88.31 95 LEU A C 1
ATOM 772 O O . LEU A 1 95 ? 18.126 5.092 -25.455 1.00 88.31 95 LEU A O 1
ATOM 776 N N . LYS A 1 96 ? 16.499 5.036 -27.018 1.00 89.06 96 LYS A N 1
ATOM 777 C CA . LYS A 1 96 ? 15.402 4.769 -26.098 1.00 89.06 96 LYS A CA 1
ATOM 778 C C . LYS A 1 96 ? 14.556 3.599 -26.582 1.00 89.06 96 LYS A C 1
ATOM 780 O O . LYS A 1 96 ? 14.096 3.597 -27.720 1.00 89.06 96 LYS A O 1
ATOM 785 N N . ALA A 1 97 ? 14.281 2.655 -25.691 1.00 91.25 97 ALA A N 1
ATOM 786 C CA . ALA A 1 97 ? 13.229 1.665 -25.873 1.00 91.25 97 ALA A CA 1
ATOM 787 C C . ALA A 1 97 ? 11.903 2.234 -25.358 1.00 91.25 97 ALA A C 1
ATOM 789 O O . ALA A 1 97 ? 11.853 2.792 -24.259 1.00 91.25 97 ALA A O 1
ATOM 790 N N . LYS A 1 98 ? 10.826 2.068 -26.131 1.00 91.56 98 LYS A N 1
ATOM 791 C CA . LYS A 1 98 ? 9.473 2.478 -25.735 1.00 91.56 98 LYS A CA 1
ATOM 792 C C . LYS A 1 98 ? 8.598 1.249 -25.533 1.00 91.56 98 LYS A C 1
ATOM 794 O O . LYS A 1 98 ? 8.613 0.345 -26.363 1.00 91.56 98 LYS A O 1
ATOM 799 N N . LYS A 1 99 ? 7.824 1.221 -24.451 1.00 90.94 99 LYS A N 1
ATOM 800 C CA . LYS A 1 99 ? 6.812 0.182 -24.207 1.00 90.94 99 LYS A CA 1
ATOM 801 C C . LYS A 1 99 ? 5.589 0.780 -23.532 1.00 90.94 99 LYS A C 1
ATOM 803 O O . LYS A 1 99 ? 5.708 1.774 -22.823 1.00 90.94 99 LYS A O 1
ATOM 808 N N . MET A 1 100 ? 4.442 0.133 -23.688 1.00 91.50 100 MET A N 1
ATOM 809 C CA . MET A 1 100 ? 3.277 0.451 -22.870 1.00 91.50 100 MET A CA 1
ATOM 810 C C . MET A 1 100 ? 3.464 -0.115 -21.458 1.00 91.50 100 MET A C 1
ATOM 812 O O . MET A 1 100 ? 3.929 -1.243 -21.274 1.00 91.50 100 MET A O 1
ATOM 816 N N . CYS A 1 101 ? 3.104 0.675 -20.460 1.00 91.94 101 CYS A N 1
ATOM 817 C CA . CYS A 1 101 ? 3.174 0.346 -19.048 1.00 91.94 101 CYS A CA 1
ATOM 818 C C . CYS A 1 101 ? 1.846 0.660 -18.375 1.00 91.94 101 CYS A C 1
ATOM 820 O O . CYS A 1 101 ? 1.203 1.653 -18.702 1.00 91.94 101 CYS A O 1
ATOM 822 N N . LEU A 1 102 ? 1.499 -0.135 -17.366 1.00 94.75 102 LEU A N 1
ATOM 823 C CA . LEU A 1 102 ? 0.394 0.190 -16.477 1.00 94.75 102 LEU A CA 1
ATOM 824 C C . LEU A 1 102 ? 0.728 1.439 -15.653 1.00 94.75 102 LEU A C 1
ATOM 826 O O . LEU A 1 102 ? 1.801 1.508 -15.047 1.00 94.75 102 LEU A O 1
ATOM 830 N N . MET A 1 103 ? -0.208 2.380 -15.628 1.00 93.75 103 MET A N 1
ATOM 831 C CA . MET A 1 103 ? -0.200 3.594 -14.821 1.00 93.75 103 MET A CA 1
ATOM 832 C C . MET A 1 103 ? -1.422 3.639 -13.905 1.00 93.75 103 MET A C 1
ATOM 834 O O . MET A 1 103 ? -2.452 3.019 -14.182 1.00 93.75 103 MET A O 1
ATOM 838 N N . SER A 1 104 ? -1.321 4.433 -12.840 1.00 93.69 104 SER A N 1
ATOM 839 C CA . SER A 1 104 ? -2.415 4.739 -11.919 1.00 93.69 104 SER A CA 1
ATOM 840 C C . SER A 1 104 ? -2.549 6.248 -11.772 1.00 93.69 104 SER A C 1
ATOM 842 O O . SER A 1 104 ? -1.552 6.944 -11.582 1.00 93.69 104 SER A O 1
ATOM 844 N N . LYS A 1 105 ? -3.780 6.762 -11.811 1.00 94.12 105 LYS A N 1
ATOM 845 C CA . LYS A 1 105 ? -4.041 8.163 -11.457 1.00 94.12 105 LYS A CA 1
ATOM 846 C C . LYS A 1 105 ? -3.890 8.341 -9.938 1.00 94.12 105 LYS A C 1
ATOM 848 O O . LYS A 1 105 ? -4.332 7.453 -9.204 1.00 94.12 105 LYS A O 1
ATOM 853 N N . PRO A 1 106 ? -3.284 9.442 -9.454 1.00 95.25 106 PRO A N 1
ATOM 854 C CA . PRO A 1 106 ? -3.301 9.784 -8.035 1.00 95.25 106 PRO A CA 1
ATOM 855 C C . PRO A 1 106 ? -4.734 9.889 -7.512 1.00 95.25 106 PRO A C 1
ATOM 857 O O . PRO A 1 106 ? -5.636 10.303 -8.241 1.00 95.25 106 PRO A O 1
ATOM 860 N N . PHE A 1 107 ? -4.935 9.499 -6.260 1.00 96.88 107 PHE A N 1
ATOM 861 C CA . PHE A 1 107 ? -6.232 9.542 -5.596 1.00 96.88 107 PHE A CA 1
ATOM 862 C C . PHE A 1 107 ? -6.035 9.690 -4.089 1.00 96.88 107 PHE A C 1
ATOM 864 O O . PHE A 1 107 ? -4.975 9.352 -3.553 1.00 96.88 107 PHE A O 1
ATOM 871 N N . THR A 1 108 ? -7.061 10.186 -3.413 1.00 98.38 108 THR A N 1
ATOM 872 C CA . THR A 1 108 ? -6.998 10.521 -1.991 1.00 98.38 108 THR A CA 1
ATOM 873 C C . THR A 1 108 ? -7.838 9.567 -1.146 1.00 98.38 108 THR A C 1
ATOM 875 O O . THR A 1 108 ? -8.990 9.268 -1.476 1.00 98.38 108 THR A O 1
ATOM 878 N N . TYR A 1 109 ? -7.275 9.133 -0.019 1.00 98.38 109 TYR A N 1
ATOM 879 C CA . TYR A 1 109 ? -7.998 8.528 1.095 1.00 98.38 109 TYR A CA 1
ATOM 880 C C . TYR A 1 109 ? -8.428 9.631 2.066 1.00 98.38 109 TYR A C 1
ATOM 882 O O . TYR A 1 109 ? -7.606 10.456 2.472 1.00 98.38 109 TYR A O 1
ATOM 890 N N . LYS A 1 110 ? -9.697 9.630 2.468 1.00 98.56 110 LYS A N 1
ATOM 891 C CA . LYS A 1 110 ? -10.226 10.466 3.550 1.00 98.56 110 LYS A CA 1
ATOM 892 C C . LYS A 1 110 ? -10.820 9.558 4.616 1.00 98.56 110 LYS A C 1
ATOM 894 O O . LYS A 1 110 ? -11.796 8.861 4.348 1.00 98.56 110 LYS A O 1
ATOM 899 N N . MET A 1 111 ? -10.220 9.554 5.798 1.00 98.69 111 MET A N 1
ATOM 900 C CA . MET A 1 111 ? -10.651 8.736 6.930 1.00 98.69 111 MET A CA 1
ATOM 901 C C . MET A 1 111 ? -11.175 9.652 8.030 1.00 98.69 111 MET A C 1
ATOM 903 O O . MET A 1 111 ? -10.502 10.613 8.413 1.00 98.69 111 MET A O 1
ATOM 907 N N . LEU A 1 112 ? -12.372 9.354 8.517 1.00 98.69 112 LEU A N 1
ATOM 908 C CA . LEU A 1 112 ? -12.983 10.028 9.649 1.00 98.69 112 LEU A CA 1
ATOM 909 C C . LEU A 1 112 ? -12.734 9.177 10.894 1.00 98.69 112 LEU A C 1
ATOM 911 O O . LEU A 1 112 ? -13.173 8.029 10.952 1.00 98.69 112 LEU A O 1
ATOM 915 N N . VAL A 1 113 ? -11.992 9.715 11.857 1.00 98.81 113 VAL A N 1
ATOM 916 C CA . VAL A 1 113 ? -11.551 8.980 13.046 1.00 98.81 113 VAL A CA 1
ATOM 917 C C . VAL A 1 113 ? -11.921 9.762 14.295 1.00 98.81 113 VAL A C 1
ATOM 919 O O . VAL A 1 113 ? -11.458 10.884 14.491 1.00 98.81 113 VAL A O 1
ATOM 922 N N . LYS A 1 114 ? -12.719 9.166 15.173 1.00 98.75 114 LYS A N 1
ATOM 923 C CA . LYS A 1 114 ? -12.991 9.712 16.499 1.00 98.75 114 LYS A CA 1
ATOM 924 C C . LYS A 1 114 ? -11.954 9.187 17.489 1.00 98.75 114 LYS A C 1
ATOM 926 O O . LYS A 1 114 ? -11.673 7.991 17.506 1.00 98.75 114 LYS A O 1
ATOM 931 N N . SER A 1 115 ? -11.391 10.074 18.300 1.00 98.62 115 SER A N 1
ATOM 932 C CA . SER A 1 115 ? -10.493 9.715 19.398 1.00 98.62 115 SER A CA 1
ATOM 933 C C . SER A 1 115 ? -10.992 10.321 20.703 1.00 98.62 115 SER A C 1
ATOM 935 O O . SER A 1 115 ? -11.472 11.451 20.723 1.00 98.62 115 SER A O 1
ATOM 937 N N . ASP A 1 116 ? -10.833 9.606 21.806 1.00 98.38 116 ASP A N 1
ATOM 938 C CA . ASP A 1 116 ? -11.206 10.075 23.144 1.00 98.38 116 ASP A CA 1
ATOM 939 C C . ASP A 1 116 ? -10.009 10.731 23.861 1.00 98.38 116 ASP A C 1
ATOM 941 O O . ASP A 1 116 ? -10.135 11.267 24.960 1.00 98.38 116 ASP A O 1
ATOM 945 N N . LYS A 1 117 ? -8.821 10.670 23.244 1.00 97.56 117 LYS A N 1
ATOM 946 C CA . LYS A 1 117 ? -7.538 11.067 23.838 1.00 97.56 117 LYS A CA 1
ATOM 947 C C . LYS A 1 117 ? -6.560 11.627 22.807 1.00 97.56 117 LYS A C 1
ATOM 949 O O . LYS A 1 117 ? -6.658 11.329 21.616 1.00 97.56 117 LYS A O 1
ATOM 954 N N . ASN A 1 118 ? -5.576 12.385 23.292 1.00 97.94 118 ASN A N 1
ATOM 955 C CA . ASN A 1 118 ? -4.384 12.717 22.513 1.00 97.94 118 ASN A CA 1
ATOM 956 C C . ASN A 1 118 ? -3.522 11.458 22.382 1.00 97.94 118 ASN A C 1
ATOM 958 O O . ASN A 1 118 ? -3.103 10.887 23.391 1.00 97.94 118 ASN A O 1
ATOM 962 N N . THR A 1 119 ? -3.278 10.992 21.161 1.00 96.94 119 THR A N 1
ATOM 963 C CA . THR A 1 119 ? -2.465 9.793 20.936 1.00 96.94 119 THR A CA 1
ATOM 964 C C . THR A 1 119 ? -1.868 9.770 19.537 1.00 96.94 119 THR A C 1
ATOM 966 O O . THR A 1 119 ? -2.447 10.287 18.585 1.00 96.94 119 THR A O 1
ATOM 969 N N . LYS A 1 120 ? -0.706 9.136 19.401 1.00 96.56 120 LYS A N 1
ATOM 970 C CA . LYS A 1 120 ? -0.073 8.882 18.111 1.00 96.56 120 LYS A CA 1
ATOM 971 C C . LYS A 1 120 ? -0.467 7.491 17.627 1.00 96.56 120 LYS A C 1
ATOM 973 O O . LYS A 1 120 ? -0.413 6.518 18.383 1.00 96.56 120 LYS A O 1
ATOM 978 N N . SER A 1 121 ? -0.861 7.389 16.365 1.00 97.06 121 SER A N 1
ATOM 979 C CA . SER A 1 121 ? -1.347 6.149 15.770 1.00 97.06 121 SER A CA 1
ATOM 980 C C . SER A 1 121 ? -0.596 5.795 14.496 1.00 97.06 121 SER A C 1
ATOM 982 O O . SER A 1 121 ? -0.205 6.666 13.720 1.00 97.06 121 SER A O 1
ATOM 984 N N . MET A 1 122 ? -0.418 4.495 14.273 1.00 97.69 122 MET A N 1
ATOM 985 C CA . MET A 1 122 ? -0.000 3.948 12.992 1.00 97.69 122 MET A CA 1
ATOM 986 C C . MET A 1 122 ? -1.238 3.571 12.179 1.00 97.69 122 MET A C 1
ATOM 988 O O . MET A 1 122 ? -1.991 2.679 12.575 1.00 97.69 122 MET A O 1
ATOM 992 N N . VAL A 1 123 ? -1.410 4.203 11.022 1.00 98.06 123 VAL A N 1
ATOM 993 C CA . VAL A 1 123 ? -2.418 3.836 10.025 1.00 98.06 123 VAL A CA 1
ATOM 994 C C . VAL A 1 123 ? -1.806 2.810 9.080 1.00 98.06 123 VAL A C 1
ATOM 996 O O . VAL A 1 123 ? -0.718 3.028 8.543 1.00 98.06 123 VAL A O 1
ATOM 999 N N . ARG A 1 124 ? -2.510 1.704 8.841 1.00 97.94 124 ARG A N 1
ATOM 1000 C CA . ARG A 1 124 ? -2.172 0.729 7.798 1.00 97.94 124 ARG A CA 1
ATOM 1001 C C . ARG A 1 124 ? -3.347 0.557 6.857 1.00 97.94 124 ARG A C 1
ATOM 1003 O O . ARG A 1 124 ? -4.480 0.400 7.308 1.00 97.94 124 ARG A O 1
ATOM 1010 N N . ILE A 1 125 ? -3.055 0.563 5.563 1.00 98.06 125 ILE A N 1
ATOM 1011 C CA . ILE A 1 125 ? -4.040 0.395 4.499 1.00 98.06 125 ILE A CA 1
ATOM 1012 C C . ILE A 1 125 ? -3.653 -0.842 3.698 1.00 98.06 125 ILE A C 1
ATOM 1014 O O . ILE A 1 125 ? -2.545 -0.913 3.166 1.00 98.06 125 ILE A O 1
ATOM 1018 N N . PHE A 1 126 ? -4.566 -1.800 3.590 1.00 97.75 126 PHE A N 1
ATOM 1019 C CA . PHE A 1 126 ? -4.403 -3.017 2.804 1.00 97.75 126 PHE A CA 1
ATOM 1020 C C . PHE A 1 126 ? -5.457 -3.098 1.704 1.00 97.75 126 PHE A C 1
ATOM 1022 O O . PHE A 1 126 ? -6.585 -2.639 1.876 1.00 97.75 126 PHE A O 1
ATOM 1029 N N . LEU A 1 127 ? -5.100 -3.736 0.594 1.00 97.06 127 LEU A N 1
ATOM 1030 C CA . LEU A 1 127 ? -5.993 -4.041 -0.515 1.00 97.06 127 LEU A CA 1
ATOM 1031 C C . LEU A 1 127 ? -6.031 -5.551 -0.729 1.00 97.06 127 LEU A C 1
ATOM 1033 O O . LEU A 1 127 ? -4.992 -6.170 -0.956 1.00 97.06 127 LEU A O 1
ATOM 1037 N N . GLY A 1 128 ? -7.226 -6.130 -0.678 1.00 94.50 128 GLY A N 1
ATOM 1038 C CA . GLY A 1 128 ? -7.463 -7.551 -0.913 1.00 94.50 128 GLY A CA 1
ATOM 1039 C C . GLY A 1 128 ? -8.560 -7.792 -1.952 1.00 94.50 128 GLY A C 1
ATOM 1040 O O . GLY A 1 128 ? -9.330 -6.884 -2.284 1.00 94.50 128 GLY A O 1
ATOM 1041 N N . PRO A 1 129 ? -8.651 -9.009 -2.505 1.00 89.19 129 PRO A N 1
ATOM 1042 C CA . PRO A 1 129 ? -9.638 -9.338 -3.527 1.00 89.19 129 PRO A CA 1
ATOM 1043 C C . PRO A 1 129 ? -11.064 -9.388 -2.954 1.00 89.19 129 PRO A C 1
ATOM 1045 O O . PRO A 1 129 ? -11.312 -10.026 -1.935 1.00 89.19 129 PRO A O 1
ATOM 1048 N N . ALA A 1 130 ? -12.041 -8.816 -3.665 1.00 88.25 130 ALA A N 1
ATOM 1049 C CA . ALA A 1 130 ? -13.468 -9.009 -3.369 1.00 88.25 130 ALA A CA 1
ATOM 1050 C C . ALA A 1 130 ? -14.060 -10.156 -4.216 1.00 88.25 130 ALA A C 1
ATOM 1052 O O . ALA A 1 130 ? -15.016 -9.971 -4.971 1.00 88.25 130 ALA A O 1
ATOM 1053 N N . MET A 1 131 ? -13.453 -11.346 -4.149 1.00 75.62 131 MET A N 1
ATOM 1054 C CA . MET A 1 131 ? -13.844 -12.520 -4.951 1.00 75.62 131 MET A CA 1
ATOM 1055 C C . MET A 1 131 ? -14.461 -13.630 -4.092 1.00 75.62 131 MET A C 1
ATOM 1057 O O . MET A 1 131 ? -14.170 -13.741 -2.910 1.00 75.62 131 MET A O 1
ATOM 1061 N N . ASN A 1 132 ? -15.261 -14.523 -4.680 1.00 73.00 132 ASN A N 1
ATOM 1062 C CA . ASN A 1 132 ? -15.828 -15.686 -3.979 1.00 73.00 132 ASN A CA 1
ATOM 1063 C C . ASN A 1 132 ? -16.603 -15.284 -2.702 1.00 73.00 132 ASN A C 1
ATOM 1065 O O . ASN A 1 132 ? -17.365 -14.318 -2.712 1.00 73.00 132 ASN A O 1
ATOM 1069 N N . MET A 1 133 ? -16.387 -16.009 -1.597 1.00 73.94 133 MET A N 1
ATOM 1070 C CA . MET A 1 133 ? -17.021 -15.742 -0.302 1.00 73.94 133 MET A CA 1
ATOM 1071 C C . MET A 1 133 ? -16.672 -14.364 0.277 1.00 73.94 133 MET A C 1
ATOM 1073 O O . MET A 1 133 ? -17.442 -13.838 1.069 1.00 73.94 133 MET A O 1
ATOM 1077 N N . CYS A 1 134 ? -15.566 -13.750 -0.154 1.00 78.38 134 CYS A N 1
ATOM 1078 C CA . CYS A 1 134 ? -15.154 -12.423 0.300 1.00 78.38 134 CYS A CA 1
ATOM 1079 C C . CYS A 1 134 ? -16.125 -11.309 -0.102 1.00 78.38 134 CYS A C 1
ATOM 1081 O O . CYS A 1 134 ? -16.180 -10.272 0.549 1.00 78.38 134 CYS A O 1
ATOM 1083 N N . LYS A 1 135 ? -16.889 -11.496 -1.187 1.00 75.12 135 LYS A N 1
ATOM 1084 C CA . LYS A 1 135 ? -17.720 -10.428 -1.757 1.00 75.12 135 LYS A CA 1
ATOM 1085 C C . LYS A 1 135 ? -18.744 -9.888 -0.751 1.00 75.12 135 LYS A C 1
ATOM 1087 O O . LYS A 1 135 ? -18.888 -8.678 -0.631 1.00 75.12 135 LYS A O 1
ATOM 1092 N N . ASN A 1 136 ? -19.383 -10.785 -0.000 1.00 79.75 136 ASN A N 1
ATOM 1093 C CA . ASN A 1 136 ? -20.463 -10.452 0.935 1.00 79.75 136 ASN A CA 1
ATOM 1094 C C . ASN A 1 136 ? -20.120 -10.800 2.395 1.00 79.75 136 ASN A C 1
ATOM 1096 O O . ASN A 1 136 ? -21.000 -10.767 3.249 1.00 79.75 136 ASN A O 1
ATOM 1100 N N . ASN A 1 137 ? -18.879 -11.207 2.681 1.00 85.00 137 ASN A N 1
ATOM 1101 C CA . ASN A 1 137 ? -18.478 -11.659 4.009 1.00 85.00 137 ASN A CA 1
ATOM 1102 C C . ASN A 1 137 ? -17.036 -11.226 4.313 1.00 85.00 137 ASN A C 1
ATOM 1104 O O . ASN A 1 137 ? -16.073 -11.926 3.991 1.00 85.00 137 ASN A O 1
ATOM 1108 N N . ASP A 1 138 ? -16.912 -10.065 4.955 1.00 86.62 138 ASP A N 1
ATOM 1109 C CA . ASP A 1 138 ? -15.625 -9.471 5.332 1.00 86.62 138 ASP A CA 1
ATOM 1110 C C . ASP A 1 138 ? -14.858 -10.335 6.335 1.00 86.62 138 ASP A C 1
ATOM 1112 O O . ASP A 1 138 ? -13.636 -10.462 6.243 1.00 86.62 138 ASP A O 1
ATOM 1116 N N . TYR A 1 139 ? -15.573 -11.010 7.239 1.00 86.31 139 TYR A N 1
ATOM 1117 C CA . TYR A 1 139 ? -14.971 -11.986 8.141 1.00 86.31 139 TYR A CA 1
ATOM 1118 C C . TYR A 1 139 ? -14.224 -13.069 7.355 1.00 86.31 139 TYR A C 1
ATOM 1120 O O . TYR A 1 139 ? -13.064 -13.374 7.646 1.00 86.31 139 TYR A O 1
ATOM 1128 N N . MET A 1 140 ? -14.846 -13.615 6.308 1.00 86.81 140 MET A N 1
ATOM 1129 C CA . MET A 1 140 ? -14.205 -14.649 5.503 1.00 86.81 140 MET A CA 1
ATOM 1130 C C . MET A 1 140 ? -12.976 -14.157 4.753 1.00 86.81 140 MET A C 1
ATOM 1132 O O . MET A 1 140 ? -12.052 -14.948 4.544 1.00 86.81 140 MET A O 1
ATOM 1136 N N . CYS A 1 141 ? -12.914 -12.867 4.429 1.00 88.44 141 CYS A N 1
ATOM 1137 C CA . CYS A 1 141 ? -11.707 -12.273 3.876 1.00 88.44 141 CYS A CA 1
ATOM 1138 C C . CYS A 1 141 ? -10.530 -12.349 4.828 1.00 88.44 141 CYS A C 1
ATOM 1140 O O . CYS A 1 141 ? -9.494 -12.897 4.457 1.00 88.44 141 CYS A O 1
ATOM 1142 N N . LEU A 1 142 ? -10.686 -11.857 6.054 1.00 89.44 142 LEU A N 1
ATOM 1143 C CA . LEU A 1 142 ? -9.554 -11.755 6.975 1.00 89.44 142 LEU A CA 1
ATOM 1144 C C . LEU A 1 142 ? -9.285 -13.057 7.747 1.00 89.44 142 LEU A C 1
ATOM 1146 O O . LEU A 1 142 ? -8.223 -13.215 8.340 1.00 89.44 142 LEU A O 1
ATOM 1150 N N . TYR A 1 143 ? -10.203 -14.026 7.722 1.00 88.94 143 TYR A N 1
ATOM 1151 C CA . TYR A 1 143 ? -9.946 -15.357 8.278 1.00 88.94 143 TYR A CA 1
ATOM 1152 C C . TYR A 1 143 ? -9.276 -16.296 7.269 1.00 88.94 143 TYR A C 1
ATOM 1154 O O . TYR A 1 143 ? -8.277 -16.939 7.589 1.00 88.94 143 TYR A O 1
ATOM 1162 N N . LYS A 1 144 ? -9.802 -16.392 6.038 1.00 88.44 144 LYS A N 1
ATOM 1163 C CA . LYS A 1 144 ? -9.358 -17.396 5.050 1.00 88.44 144 LYS A CA 1
ATOM 1164 C C . LYS A 1 144 ? -8.382 -16.848 4.011 1.00 88.44 144 LYS A C 1
ATOM 1166 O O . LYS A 1 144 ? -7.520 -17.593 3.549 1.00 88.44 144 LYS A O 1
ATOM 1171 N N . TYR A 1 145 ? -8.524 -15.576 3.655 1.00 90.50 145 TYR A N 1
ATOM 1172 C CA . TYR A 1 145 ? -7.792 -14.923 2.567 1.00 90.50 145 TYR A CA 1
ATOM 1173 C C . TYR A 1 145 ? -6.893 -13.785 3.072 1.00 90.50 145 TYR A C 1
ATOM 1175 O O . TYR A 1 145 ? -6.505 -12.917 2.300 1.00 90.50 145 TYR A O 1
ATOM 1183 N N . TRP A 1 146 ? -6.534 -13.783 4.361 1.00 91.88 146 TRP A N 1
ATOM 1184 C CA . TRP A 1 146 ? -5.705 -12.742 4.983 1.00 91.88 146 TRP A CA 1
ATOM 1185 C C . TRP A 1 146 ? -4.373 -12.516 4.260 1.00 91.88 146 TRP A C 1
ATOM 1187 O O . TRP A 1 146 ? -3.924 -11.384 4.136 1.00 91.88 146 TRP A O 1
ATOM 1197 N N . TYR A 1 147 ? -3.772 -13.586 3.735 1.00 92.62 147 TYR A N 1
ATOM 1198 C CA . TYR A 1 147 ? -2.504 -13.543 3.005 1.00 92.62 147 TYR A CA 1
ATOM 1199 C C . TYR A 1 147 ? -2.640 -13.035 1.559 1.00 92.62 147 TYR A C 1
ATOM 1201 O O . TYR A 1 147 ? -1.622 -12.801 0.910 1.00 92.62 147 TYR A O 1
ATOM 1209 N N . ASP A 1 148 ? -3.865 -12.862 1.048 1.00 93.06 148 ASP A N 1
ATOM 1210 C CA . ASP A 1 148 ? -4.127 -12.259 -0.267 1.00 93.06 148 ASP A CA 1
ATOM 1211 C C . ASP A 1 148 ? -4.256 -10.723 -0.185 1.00 93.06 148 ASP A C 1
ATOM 1213 O O . ASP A 1 148 ? -4.428 -10.058 -1.210 1.00 93.06 148 ASP A O 1
ATOM 1217 N N . PHE A 1 149 ? -4.175 -10.143 1.018 1.00 95.19 149 PHE A N 1
ATOM 1218 C CA . PHE A 1 149 ? -4.164 -8.696 1.224 1.00 95.19 149 PHE A CA 1
ATOM 1219 C C . PHE A 1 149 ? -2.742 -8.144 1.123 1.00 95.19 149 PHE A C 1
ATOM 1221 O O . PHE A 1 149 ? -1.828 -8.567 1.831 1.00 95.19 149 PHE A O 1
ATOM 1228 N N . VAL A 1 150 ? -2.564 -7.134 0.276 1.00 95.12 150 VAL A N 1
ATOM 1229 C CA . VAL A 1 150 ? -1.293 -6.425 0.101 1.00 95.12 150 VAL A CA 1
ATOM 1230 C C . VAL A 1 150 ? -1.364 -5.088 0.825 1.00 95.12 150 VAL A C 1
ATOM 1232 O O . VAL A 1 150 ? -2.319 -4.333 0.652 1.00 95.12 150 VAL A O 1
ATOM 1235 N N . MET A 1 151 ? -0.348 -4.772 1.628 1.00 95.81 151 MET A N 1
ATOM 1236 C CA . MET A 1 151 ? -0.236 -3.464 2.274 1.00 95.81 151 MET A CA 1
ATOM 1237 C C . MET A 1 151 ? 0.072 -2.393 1.223 1.00 95.81 151 MET A C 1
ATOM 1239 O O . MET A 1 151 ? 1.128 -2.423 0.594 1.00 95.81 151 MET A O 1
ATOM 1243 N N . LEU A 1 152 ? -0.846 -1.446 1.047 1.00 95.38 152 LEU A N 1
ATOM 1244 C CA . LEU A 1 152 ? -0.680 -0.307 0.151 1.00 95.38 152 LEU A CA 1
ATOM 1245 C C . LEU A 1 152 ? 0.076 0.842 0.815 1.00 95.38 152 LEU A C 1
ATOM 1247 O O . LEU A 1 152 ? 0.886 1.495 0.165 1.00 95.38 152 LEU A O 1
ATOM 1251 N N . ASP A 1 153 ? -0.198 1.135 2.085 1.00 94.75 153 ASP A N 1
ATOM 1252 C CA . ASP A 1 153 ? 0.481 2.222 2.792 1.00 94.75 153 ASP A CA 1
ATOM 1253 C C . ASP A 1 153 ? 0.542 1.980 4.302 1.00 94.75 153 ASP A C 1
ATOM 1255 O O . ASP A 1 153 ? -0.276 1.255 4.877 1.00 94.75 153 ASP A O 1
ATOM 1259 N N . LYS A 1 154 ? 1.528 2.621 4.927 1.00 94.69 154 LYS A N 1
ATOM 1260 C CA . LYS A 1 154 ? 1.760 2.632 6.366 1.00 94.69 154 LYS A CA 1
ATOM 1261 C C . LYS A 1 154 ? 2.354 3.979 6.760 1.00 94.69 154 LYS A C 1
ATOM 1263 O O . LYS A 1 154 ? 3.418 4.337 6.259 1.00 94.69 154 LYS A O 1
ATOM 1268 N N . PHE A 1 155 ? 1.692 4.709 7.651 1.00 95.12 155 PHE A N 1
ATOM 1269 C CA . PHE A 1 155 ? 2.142 6.035 8.082 1.00 95.12 155 PHE A CA 1
ATOM 1270 C C . PHE A 1 155 ? 1.606 6.404 9.466 1.00 95.12 155 PHE A C 1
ATOM 1272 O O . PHE A 1 155 ? 0.623 5.841 9.944 1.00 95.12 155 PHE A O 1
ATOM 1279 N N . THR A 1 156 ? 2.264 7.364 10.111 1.00 96.19 156 THR A N 1
ATOM 1280 C CA . THR A 1 156 ? 1.890 7.850 11.441 1.00 96.19 156 THR A CA 1
ATOM 1281 C C . THR A 1 156 ? 0.954 9.048 11.361 1.00 96.19 156 THR A C 1
ATOM 1283 O O . THR A 1 156 ? 1.117 9.903 10.490 1.00 96.19 156 THR A O 1
ATOM 1286 N N . VAL A 1 157 ? 0.034 9.146 12.313 1.00 97.38 157 VAL A N 1
ATOM 1287 C CA . VAL A 1 157 ? -0.836 10.308 12.527 1.00 97.38 157 VAL A CA 1
ATOM 1288 C C . VAL A 1 157 ? -0.884 10.660 14.007 1.00 97.38 157 VAL A C 1
ATOM 1290 O O . VAL A 1 157 ? -0.734 9.790 14.865 1.00 97.38 157 VAL A O 1
ATOM 1293 N N . GLU A 1 158 ? -1.124 11.929 14.299 1.00 98.00 158 GLU A N 1
ATOM 1294 C CA . GLU A 1 158 ? -1.465 12.397 15.639 1.00 98.00 158 GLU A CA 1
ATOM 1295 C C . GLU A 1 158 ? -2.978 12.608 15.697 1.00 98.00 158 GLU A C 1
ATOM 1297 O O . GLU A 1 158 ? -3.556 13.238 14.812 1.00 98.00 158 GLU A O 1
ATOM 1302 N N . LEU A 1 159 ? -3.620 12.020 16.703 1.00 98.50 159 LEU A N 1
ATOM 1303 C CA . LEU A 1 159 ? -5.052 12.123 16.950 1.00 98.50 159 LEU A CA 1
ATOM 1304 C C . LEU A 1 159 ? -5.280 12.994 18.178 1.00 98.50 159 LEU A C 1
ATOM 1306 O O . LEU A 1 159 ? -4.628 12.792 19.205 1.00 98.50 159 LEU A O 1
ATOM 1310 N N . THR A 1 160 ? -6.242 13.905 18.088 1.00 98.44 160 THR A N 1
ATOM 1311 C CA . THR A 1 160 ? -6.716 14.721 19.210 1.00 98.44 160 THR A CA 1
ATOM 1312 C C . THR A 1 160 ? -8.118 14.281 19.652 1.00 98.44 160 THR A C 1
ATOM 1314 O O . THR A 1 160 ? -8.835 13.657 18.861 1.00 98.44 160 THR A O 1
ATOM 1317 N N . PRO A 1 161 ? -8.538 14.556 20.906 1.00 98.62 161 PRO A N 1
ATOM 1318 C CA . PRO A 1 161 ? -9.889 14.274 21.369 1.00 98.62 161 PRO A CA 1
ATOM 1319 C C . PRO A 1 161 ? -10.958 14.883 20.456 1.00 98.62 161 PRO A C 1
ATOM 1321 O O . PRO A 1 161 ? -10.873 16.048 20.069 1.00 98.62 161 PRO A O 1
ATOM 1324 N N . GLY A 1 162 ? -11.994 14.107 20.156 1.00 98.50 162 GLY A N 1
ATOM 1325 C CA . GLY A 1 162 ? -13.048 14.466 19.219 1.00 98.50 162 GLY A CA 1
ATOM 1326 C C . GLY A 1 162 ? -12.831 13.864 17.832 1.00 98.50 162 GLY A C 1
ATOM 1327 O O . GLY A 1 162 ? -12.313 12.756 17.683 1.00 98.50 162 GLY A O 1
ATOM 1328 N N . MET A 1 163 ? -13.311 14.569 16.810 1.00 98.56 163 MET A N 1
ATOM 1329 C CA . MET A 1 163 ? -13.333 14.079 15.435 1.00 98.56 163 MET A CA 1
ATOM 1330 C C . MET A 1 163 ? -12.098 14.542 14.657 1.00 98.56 163 MET A C 1
ATOM 1332 O O . MET A 1 163 ? -11.846 15.738 14.537 1.00 98.56 163 MET A O 1
ATOM 1336 N N . ASN A 1 164 ? -11.373 13.597 14.065 1.00 98.69 164 ASN A N 1
ATOM 1337 C CA . ASN A 1 164 ? -10.177 13.820 13.260 1.00 98.69 164 ASN A CA 1
ATOM 1338 C C . ASN A 1 164 ? -10.477 13.463 11.801 1.00 98.69 164 ASN A C 1
ATOM 1340 O O . ASN A 1 164 ? -11.048 12.411 11.512 1.00 98.69 164 ASN A O 1
ATOM 1344 N N . THR A 1 165 ? -10.061 14.317 10.866 1.00 98.44 165 THR A N 1
ATOM 1345 C CA . THR A 1 165 ? -10.135 14.022 9.427 1.00 98.44 165 THR A CA 1
ATOM 1346 C C . THR A 1 165 ? -8.731 13.799 8.888 1.00 98.44 165 THR A C 1
ATOM 1348 O O . THR A 1 165 ? -7.967 14.746 8.713 1.00 98.44 165 THR A O 1
ATOM 1351 N N . ILE A 1 166 ? -8.392 12.547 8.593 1.00 98.56 166 ILE A N 1
ATOM 1352 C CA . ILE A 1 166 ? -7.093 12.179 8.028 1.00 98.56 166 ILE A CA 1
ATOM 1353 C C . ILE A 1 166 ? -7.221 12.158 6.507 1.00 98.56 166 ILE A C 1
ATOM 1355 O O . ILE A 1 166 ? -8.021 11.402 5.953 1.00 98.56 166 ILE A O 1
ATOM 1359 N N . THR A 1 167 ? -6.409 12.967 5.828 1.00 98.31 167 THR A N 1
ATOM 1360 C CA . THR A 1 167 ? -6.328 13.002 4.362 1.00 98.31 167 THR A CA 1
ATOM 1361 C C . THR A 1 167 ? -4.968 12.479 3.918 1.00 98.31 167 THR A C 1
ATOM 1363 O O . THR A 1 167 ? -3.940 12.965 4.385 1.00 98.31 167 THR A O 1
ATOM 1366 N N . ARG A 1 168 ? -4.951 11.486 3.025 1.00 97.62 168 ARG A N 1
ATOM 1367 C CA . ARG A 1 168 ? -3.722 10.836 2.554 1.00 97.62 168 ARG A CA 1
ATOM 1368 C C . ARG A 1 168 ? -3.751 10.659 1.042 1.00 97.62 168 ARG A C 1
ATOM 1370 O O . ARG A 1 168 ? -4.665 10.027 0.519 1.00 97.62 168 ARG A O 1
ATOM 1377 N N . LEU A 1 169 ? -2.749 11.183 0.343 1.00 96.50 169 LEU A N 1
ATOM 1378 C CA . LEU A 1 169 ? -2.610 11.007 -1.101 1.00 96.50 169 LEU A CA 1
ATOM 1379 C C . LEU A 1 169 ? -1.899 9.682 -1.407 1.00 96.50 169 LEU A C 1
ATOM 1381 O O . LEU A 1 169 ? -0.916 9.338 -0.751 1.00 96.50 169 LEU A O 1
ATOM 1385 N N . SER A 1 170 ? -2.347 8.947 -2.426 1.00 94.62 170 SER A N 1
ATOM 1386 C CA . SER A 1 170 ? -1.730 7.666 -2.808 1.00 94.62 170 SER A CA 1
ATOM 1387 C C . SER A 1 170 ? -0.247 7.791 -3.184 1.00 94.62 170 SER A C 1
ATOM 1389 O O . SER A 1 170 ? 0.537 6.875 -2.940 1.00 94.62 170 SER A O 1
ATOM 1391 N N . THR A 1 171 ? 0.178 8.949 -3.697 1.00 91.12 171 THR A N 1
ATOM 1392 C CA . THR A 1 171 ? 1.582 9.235 -4.039 1.00 91.12 171 THR A CA 1
ATOM 1393 C C . THR A 1 171 ? 2.476 9.519 -2.831 1.00 91.12 171 THR A C 1
ATOM 1395 O O . THR A 1 171 ? 3.697 9.590 -2.987 1.00 91.12 171 THR A O 1
ATOM 1398 N N . ASP A 1 172 ? 1.908 9.665 -1.632 1.00 91.44 172 ASP A N 1
ATOM 1399 C CA . ASP A 1 172 ? 2.683 9.819 -0.398 1.00 91.44 172 ASP A CA 1
ATOM 1400 C C . ASP A 1 172 ? 3.076 8.481 0.231 1.00 91.44 172 ASP A C 1
ATOM 1402 O O . ASP A 1 172 ? 3.767 8.478 1.256 1.00 91.44 172 ASP A O 1
ATOM 1406 N N . CYS A 1 173 ? 2.679 7.360 -0.385 1.00 89.12 173 CYS A N 1
ATOM 1407 C CA . CYS A 1 173 ? 3.005 6.013 0.065 1.00 89.12 173 CYS A CA 1
ATOM 1408 C C . CYS A 1 173 ? 4.486 5.883 0.444 1.00 89.12 173 CYS A C 1
ATOM 1410 O O . CYS A 1 173 ? 5.381 6.087 -0.382 1.00 89.12 173 CYS A O 1
ATOM 1412 N N . MET A 1 174 ? 4.749 5.495 1.694 1.00 83.44 174 MET A N 1
ATOM 1413 C CA . MET A 1 174 ? 6.116 5.446 2.226 1.00 83.44 174 MET A CA 1
ATOM 1414 C C . MET A 1 174 ? 6.977 4.340 1.602 1.00 83.44 174 MET A C 1
ATOM 1416 O O . MET A 1 174 ? 8.209 4.418 1.655 1.00 83.44 174 MET A O 1
ATOM 1420 N N . HIS A 1 175 ? 6.334 3.316 1.037 1.00 80.50 175 HIS A N 1
ATOM 1421 C CA . HIS A 1 175 ? 6.970 2.138 0.446 1.00 80.50 175 HIS A CA 1
ATOM 1422 C C . HIS A 1 175 ? 7.130 2.231 -1.074 1.00 80.50 175 HIS A C 1
ATOM 1424 O O . HIS A 1 175 ? 7.760 1.357 -1.673 1.00 80.50 175 HIS A O 1
ATOM 1430 N N . CYS A 1 176 ? 6.586 3.275 -1.702 1.00 86.12 176 CYS A N 1
ATOM 1431 C CA . CYS A 1 176 ? 6.703 3.468 -3.137 1.00 86.12 176 CYS A CA 1
ATOM 1432 C C . CYS A 1 176 ? 7.913 4.330 -3.510 1.00 86.12 176 CYS A C 1
ATOM 1434 O O . CYS A 1 176 ? 8.245 5.302 -2.830 1.00 86.12 176 CYS A O 1
ATOM 1436 N N . SER A 1 177 ? 8.561 3.991 -4.624 1.00 81.38 177 SER A N 1
ATOM 1437 C CA . SER A 1 177 ? 9.655 4.784 -5.186 1.00 81.38 177 SER A CA 1
ATOM 1438 C C . SER A 1 177 ? 9.092 5.987 -5.940 1.00 81.38 177 SER A C 1
ATOM 1440 O O . SER A 1 177 ? 8.330 5.816 -6.896 1.00 81.38 177 SER A O 1
ATOM 1442 N N . LYS A 1 178 ? 9.494 7.200 -5.563 1.00 71.81 178 LYS A N 1
ATOM 1443 C CA . LYS A 1 178 ? 9.142 8.416 -6.303 1.00 71.81 178 LYS A CA 1
ATOM 1444 C C . LYS A 1 178 ? 10.112 8.561 -7.481 1.00 71.81 178 LYS A C 1
ATOM 1446 O O . LYS A 1 178 ? 11.310 8.608 -7.264 1.00 71.81 178 LYS A O 1
ATOM 1451 N N . ASN A 1 179 ? 9.580 8.562 -8.709 1.00 64.50 179 ASN A N 1
ATOM 1452 C CA . ASN A 1 179 ? 10.260 8.883 -9.976 1.00 64.50 179 ASN A CA 1
ATOM 1453 C C . ASN A 1 179 ? 11.727 8.415 -10.103 1.00 64.50 179 ASN A C 1
ATOM 1455 O O . ASN A 1 179 ? 12.660 9.153 -9.801 1.00 64.50 179 ASN A O 1
ATOM 1459 N N . LEU A 1 180 ? 11.941 7.216 -10.655 1.00 65.44 180 LEU A N 1
ATOM 1460 C CA . LEU A 1 180 ? 13.285 6.718 -10.970 1.00 65.44 180 LEU A CA 1
ATOM 1461 C C . LEU A 1 180 ? 13.987 7.643 -11.983 1.00 65.44 180 LEU A C 1
ATOM 1463 O O . LEU A 1 180 ? 13.543 7.787 -13.124 1.00 65.44 180 LEU A O 1
ATOM 1467 N N . HIS A 1 181 ? 15.099 8.258 -11.576 1.00 68.56 181 HIS A N 1
ATOM 1468 C CA . HIS A 1 181 ? 15.944 9.036 -12.479 1.00 68.56 181 HIS A CA 1
ATOM 1469 C C . HIS A 1 181 ? 16.643 8.121 -13.490 1.00 68.56 181 HIS A C 1
ATOM 1471 O O . HIS A 1 181 ? 17.200 7.083 -13.133 1.00 68.56 181 HIS A O 1
ATOM 1477 N N . THR A 1 182 ? 16.656 8.520 -14.762 1.00 75.31 182 THR A N 1
ATOM 1478 C CA . THR A 1 182 ? 17.494 7.854 -15.766 1.00 75.31 182 THR A CA 1
ATOM 1479 C C . THR A 1 182 ? 18.968 8.163 -15.504 1.00 75.31 182 THR A C 1
ATOM 1481 O O . THR A 1 182 ? 19.294 9.227 -14.974 1.00 75.31 182 THR A O 1
ATOM 1484 N N . GLY A 1 183 ? 19.877 7.279 -15.933 1.00 76.56 183 GLY A N 1
ATOM 1485 C CA . GLY A 1 183 ? 21.320 7.541 -15.847 1.00 76.56 183 GLY A CA 1
ATOM 1486 C C . GLY A 1 183 ? 21.722 8.859 -16.521 1.00 76.56 183 GLY A C 1
ATOM 1487 O O . GLY A 1 183 ? 22.532 9.604 -15.983 1.00 76.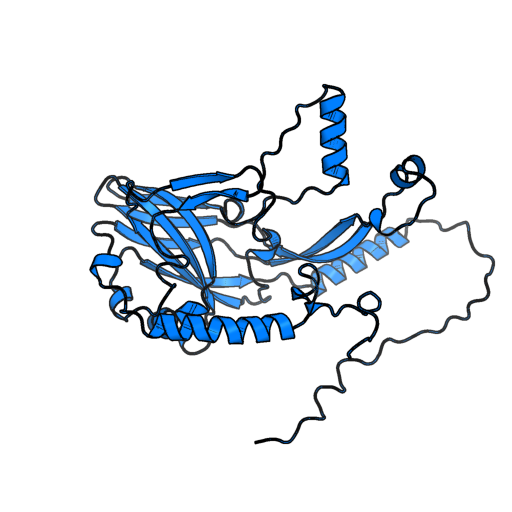56 183 GLY A O 1
ATOM 1488 N N . ALA A 1 184 ? 21.069 9.209 -17.636 1.00 77.12 184 ALA A N 1
ATOM 1489 C CA . ALA A 1 184 ? 21.254 10.498 -18.299 1.00 77.12 184 ALA A CA 1
ATOM 1490 C C . ALA A 1 184 ? 20.836 11.679 -17.404 1.00 77.12 184 ALA A C 1
ATOM 1492 O O . ALA A 1 184 ? 21.615 12.608 -17.220 1.00 77.12 184 ALA A O 1
ATOM 1493 N N . SER A 1 185 ? 19.647 11.622 -16.788 1.00 79.50 185 SER A N 1
ATOM 1494 C CA . SER A 1 185 ? 19.185 12.663 -15.857 1.00 79.50 185 SER A CA 1
ATOM 1495 C C . SER A 1 185 ? 20.109 12.804 -14.645 1.00 79.50 185 SER A C 1
ATOM 1497 O O . SER A 1 185 ? 20.350 13.921 -14.187 1.00 79.50 185 SER A O 1
ATOM 1499 N N . MET A 1 186 ? 20.641 11.688 -14.145 1.00 82.31 186 MET A N 1
ATOM 1500 C CA . MET A 1 186 ? 21.597 11.673 -13.042 1.00 82.31 186 MET A CA 1
ATOM 1501 C C . MET A 1 186 ? 22.929 12.320 -13.436 1.00 82.31 186 MET A C 1
ATOM 1503 O O . MET A 1 186 ? 23.442 13.150 -12.690 1.00 82.31 186 MET A O 1
ATOM 1507 N N . MET A 1 187 ? 23.444 12.004 -14.627 1.00 82.56 187 MET A N 1
ATOM 1508 C CA . MET A 1 187 ? 24.668 12.602 -15.162 1.00 82.56 187 MET A CA 1
ATOM 1509 C C . MET A 1 187 ? 24.513 14.112 -15.371 1.00 82.56 187 MET A C 1
ATOM 1511 O O . MET A 1 187 ? 25.388 14.879 -14.988 1.00 82.56 187 MET A O 1
ATOM 1515 N N . THR A 1 188 ? 23.371 14.564 -15.899 1.00 85.38 188 THR A N 1
ATOM 1516 C CA . THR A 1 188 ? 23.080 16.000 -16.035 1.00 85.38 188 THR A CA 1
ATOM 1517 C C . THR A 1 188 ? 23.086 16.713 -14.682 1.00 85.38 188 THR A C 1
ATOM 1519 O O . THR A 1 188 ? 23.683 17.779 -14.568 1.00 85.38 188 THR A O 1
ATOM 1522 N N . LYS A 1 189 ? 22.459 16.131 -13.648 1.00 86.25 189 LYS A N 1
ATOM 1523 C CA . LYS A 1 189 ? 22.482 16.695 -12.286 1.00 86.25 189 LYS A CA 1
ATOM 1524 C C . LYS A 1 189 ? 23.900 16.758 -11.715 1.00 86.25 189 LYS A C 1
ATOM 1526 O O . LYS A 1 189 ? 24.249 17.746 -11.079 1.00 86.25 189 LYS A O 1
ATOM 1531 N N . LEU A 1 190 ? 24.702 15.716 -11.935 1.00 88.31 190 LEU A N 1
ATOM 1532 C CA . LEU A 1 190 ? 26.088 15.669 -11.476 1.00 88.31 190 LEU A CA 1
ATOM 1533 C C . LEU A 1 190 ? 26.934 16.761 -12.139 1.00 88.31 190 LEU A C 1
ATOM 1535 O O . LEU A 1 190 ? 27.606 17.508 -11.437 1.00 88.31 190 LEU A O 1
ATOM 1539 N N . ASN A 1 191 ? 26.857 16.895 -13.465 1.00 89.38 191 ASN A N 1
ATOM 1540 C CA . ASN A 1 191 ? 27.633 17.893 -14.203 1.00 89.38 191 ASN A CA 1
ATOM 1541 C C . ASN A 1 191 ? 27.287 19.319 -13.765 1.00 89.38 191 ASN A C 1
ATOM 1543 O O . ASN A 1 191 ? 28.186 20.085 -13.439 1.00 89.38 191 ASN A O 1
ATOM 1547 N N . LYS A 1 192 ? 25.993 19.640 -13.634 1.00 91.31 192 LYS A N 1
ATOM 1548 C CA . LYS A 1 192 ? 25.551 20.942 -13.112 1.00 91.31 192 LYS A CA 1
ATOM 1549 C C . LYS A 1 192 ? 26.126 21.259 -11.730 1.00 91.31 192 LYS A C 1
ATOM 1551 O O . LYS A 1 192 ? 26.476 22.408 -11.460 1.00 91.31 192 LYS A O 1
ATOM 1556 N N . ALA A 1 193 ? 26.231 20.250 -10.866 1.00 93.12 193 ALA A N 1
ATOM 1557 C CA . ALA A 1 193 ? 26.806 20.409 -9.538 1.00 93.12 193 ALA A CA 1
ATOM 1558 C C . ALA A 1 193 ? 28.321 20.594 -9.552 1.00 93.12 193 ALA A C 1
ATOM 1560 O O . ALA A 1 193 ? 28.831 21.418 -8.797 1.00 93.12 193 ALA A O 1
ATOM 1561 N N . LEU A 1 194 ? 29.032 19.886 -10.430 1.00 93.06 194 LEU A N 1
ATOM 1562 C CA . LEU A 1 194 ? 30.468 20.090 -10.642 1.00 93.06 194 LEU A CA 1
ATOM 1563 C C . LEU A 1 194 ? 30.768 21.483 -11.212 1.00 93.06 194 LEU A C 1
ATOM 1565 O O . LEU A 1 194 ? 31.761 22.097 -10.838 1.00 93.06 194 LEU A O 1
ATOM 1569 N N . GLU A 1 195 ? 29.885 21.998 -12.066 1.00 94.69 195 GLU A N 1
ATOM 1570 C CA . GLU A 1 195 ? 29.943 23.358 -12.615 1.00 94.69 195 GLU A CA 1
ATOM 1571 C C . GLU A 1 195 ? 29.534 24.440 -11.595 1.00 94.69 195 GLU A C 1
ATOM 1573 O O . GLU A 1 195 ? 29.641 25.629 -11.881 1.00 94.69 195 GLU A O 1
ATOM 1578 N N . GLY A 1 196 ? 29.047 24.054 -10.409 1.00 92.00 196 GLY A N 1
ATOM 1579 C CA . GLY A 1 196 ? 28.607 24.980 -9.362 1.00 92.00 196 GLY A CA 1
ATOM 1580 C C . GLY A 1 196 ? 27.279 25.692 -9.648 1.00 92.00 196 GLY A C 1
ATOM 1581 O O . GLY A 1 196 ? 26.930 26.630 -8.935 1.00 92.00 196 GLY A O 1
ATOM 1582 N N . THR A 1 197 ? 26.526 25.263 -10.666 1.00 92.38 197 THR A N 1
ATOM 1583 C CA . THR A 1 197 ? 25.263 25.910 -11.073 1.00 92.38 197 THR A CA 1
ATOM 1584 C C . THR A 1 197 ? 24.078 25.504 -10.197 1.00 92.38 197 THR A C 1
ATOM 1586 O O . THR A 1 197 ? 23.219 26.329 -9.893 1.00 92.38 197 THR A O 1
ATOM 1589 N N . GLU A 1 198 ? 24.030 24.245 -9.759 1.00 89.62 198 GLU A N 1
ATOM 1590 C CA . GLU A 1 198 ? 22.978 23.705 -8.892 1.00 89.62 198 GLU A CA 1
ATOM 1591 C C . GLU A 1 198 ? 23.580 22.683 -7.913 1.00 89.62 198 GLU A C 1
ATOM 1593 O O . GLU A 1 198 ? 24.375 21.847 -8.333 1.00 89.62 198 GLU A O 1
ATOM 1598 N N . PRO A 1 199 ? 23.205 22.660 -6.621 1.00 86.06 199 PRO A N 1
ATOM 1599 C CA . PRO A 1 199 ? 23.714 21.655 -5.691 1.00 86.06 199 PRO A CA 1
ATOM 1600 C C . PRO A 1 199 ? 23.228 20.245 -6.057 1.00 86.06 199 PRO A C 1
ATOM 1602 O O . PRO A 1 199 ? 22.051 20.031 -6.371 1.00 86.06 199 PRO A O 1
ATOM 1605 N N . PHE A 1 200 ? 24.110 19.248 -5.932 1.00 84.06 200 PHE A N 1
ATOM 1606 C CA . PHE A 1 200 ? 23.729 17.849 -6.124 1.00 84.06 200 PHE A CA 1
ATOM 1607 C C . PHE A 1 200 ? 22.824 17.391 -4.975 1.00 84.06 200 PHE A C 1
ATOM 1609 O O . PHE A 1 200 ? 23.284 17.151 -3.860 1.00 84.06 200 PHE A O 1
ATOM 1616 N N . THR A 1 201 ? 21.521 17.271 -5.239 1.00 77.62 201 THR A N 1
ATOM 1617 C CA . THR A 1 201 ? 20.545 16.809 -4.245 1.00 77.62 201 THR A CA 1
ATOM 1618 C C . THR A 1 201 ? 19.851 15.527 -4.688 1.00 77.62 201 THR A C 1
ATOM 1620 O O . THR A 1 201 ? 19.339 15.404 -5.804 1.00 77.62 201 THR A O 1
ATOM 1623 N N . MET A 1 202 ? 19.819 14.569 -3.766 1.00 69.56 202 MET A N 1
ATOM 1624 C CA . MET A 1 202 ? 19.236 13.240 -3.931 1.00 69.56 202 MET A CA 1
ATOM 1625 C C . MET A 1 202 ? 18.152 13.098 -2.867 1.00 69.56 202 MET A C 1
ATOM 1627 O O . MET A 1 202 ? 18.394 12.591 -1.778 1.00 69.56 202 MET A O 1
ATOM 1631 N N . LYS A 1 203 ? 16.982 13.687 -3.131 1.00 61.06 203 LYS A N 1
ATOM 1632 C CA . LYS A 1 203 ? 15.895 13.772 -2.140 1.00 61.06 203 LYS A CA 1
ATOM 1633 C C . LYS A 1 203 ? 15.008 12.524 -2.110 1.00 61.06 203 LYS A C 1
ATOM 1635 O O . LYS A 1 203 ? 14.276 12.330 -1.144 1.00 61.06 203 LYS A O 1
ATOM 1640 N N . ASP A 1 204 ? 15.073 11.695 -3.150 1.00 63.25 204 ASP A N 1
ATOM 1641 C CA . ASP A 1 204 ? 14.153 10.580 -3.356 1.00 63.25 204 ASP A CA 1
ATOM 1642 C C . ASP A 1 204 ? 14.771 9.226 -2.989 1.00 63.25 204 ASP A C 1
ATOM 1644 O O . ASP A 1 204 ? 15.970 8.990 -3.142 1.00 63.25 204 ASP A O 1
ATOM 1648 N N . LYS A 1 205 ? 13.918 8.308 -2.519 1.00 66.62 205 LYS A N 1
ATOM 1649 C CA . LYS A 1 205 ? 14.292 6.911 -2.281 1.00 66.62 205 LYS A CA 1
ATOM 1650 C C . LYS A 1 205 ? 14.587 6.223 -3.612 1.00 66.62 205 LYS A C 1
ATOM 1652 O O . LYS A 1 205 ? 13.719 6.175 -4.482 1.00 66.62 205 LYS A O 1
ATOM 1657 N N . TYR A 1 206 ? 15.763 5.608 -3.729 1.00 66.00 206 TYR A N 1
ATOM 1658 C CA . TYR A 1 206 ? 16.136 4.807 -4.904 1.00 66.00 206 TYR A CA 1
ATOM 1659 C C . TYR A 1 206 ? 15.420 3.465 -4.970 1.00 66.00 206 TYR A C 1
ATOM 1661 O O . TYR A 1 206 ? 15.309 2.861 -6.036 1.00 66.00 206 TYR A O 1
ATOM 1669 N N . THR A 1 207 ? 14.948 2.989 -3.824 1.00 75.25 207 THR A N 1
ATOM 1670 C CA . THR A 1 207 ? 14.316 1.685 -3.688 1.00 75.25 207 THR A CA 1
ATOM 1671 C C . THR A 1 207 ? 12.898 1.854 -3.169 1.00 75.25 207 THR A C 1
ATOM 1673 O O . THR A 1 207 ? 12.597 2.721 -2.347 1.00 75.25 207 THR A O 1
ATOM 1676 N N . GLY A 1 208 ? 12.002 1.037 -3.699 1.00 82.19 208 GLY A N 1
ATOM 1677 C CA . GLY A 1 208 ? 10.588 1.080 -3.379 1.00 82.19 208 GLY A CA 1
ATOM 1678 C C . GLY A 1 208 ? 9.784 0.384 -4.460 1.00 82.19 208 GLY A C 1
ATOM 1679 O O . GLY A 1 208 ? 10.285 0.090 -5.548 1.00 82.19 208 GLY A O 1
ATOM 1680 N N . PHE A 1 209 ? 8.527 0.106 -4.149 1.00 87.38 209 PHE A N 1
ATOM 1681 C CA . PHE A 1 209 ? 7.606 -0.428 -5.133 1.00 87.38 209 PHE A CA 1
ATOM 1682 C C . PHE A 1 209 ? 7.254 0.662 -6.165 1.00 87.38 209 PHE A C 1
ATOM 1684 O O . PHE A 1 209 ? 7.065 1.818 -5.777 1.00 87.38 209 PHE A O 1
ATOM 1691 N N . PRO A 1 210 ? 7.181 0.364 -7.473 1.00 88.38 210 PRO A N 1
ATOM 1692 C CA . PRO A 1 210 ? 6.903 1.393 -8.471 1.00 88.38 210 PRO A CA 1
ATOM 1693 C C . PRO A 1 210 ? 5.530 2.046 -8.254 1.00 88.38 210 PRO A C 1
ATOM 1695 O O . PRO A 1 210 ? 4.512 1.356 -8.212 1.00 88.38 210 PRO A O 1
ATOM 1698 N N . THR A 1 211 ? 5.478 3.380 -8.169 1.00 88.06 211 THR A N 1
ATOM 1699 C CA . THR A 1 211 ? 4.225 4.136 -7.955 1.00 88.06 211 THR A CA 1
ATOM 1700 C C . THR A 1 211 ? 3.185 3.885 -9.042 1.00 88.06 211 THR A C 1
ATOM 1702 O O . THR A 1 211 ? 1.989 3.866 -8.764 1.00 88.06 211 THR A O 1
ATOM 1705 N N . ASN A 1 212 ? 3.611 3.649 -10.282 1.00 88.75 212 ASN A N 1
ATOM 1706 C CA . ASN A 1 212 ? 2.702 3.348 -11.385 1.00 88.75 212 ASN A CA 1
ATOM 1707 C C . ASN A 1 212 ? 2.010 1.981 -11.243 1.00 88.75 212 ASN A C 1
ATOM 1709 O O . ASN A 1 212 ? 0.952 1.775 -11.832 1.00 88.75 212 ASN A O 1
ATOM 1713 N N . LEU A 1 213 ? 2.587 1.069 -10.452 1.00 92.00 213 LEU A N 1
ATOM 1714 C CA . LEU A 1 213 ? 2.033 -0.253 -10.150 1.00 92.00 213 LEU A CA 1
ATOM 1715 C C . LEU A 1 213 ? 1.288 -0.294 -8.809 1.00 92.00 213 LEU A C 1
ATOM 1717 O O . LEU A 1 213 ? 0.858 -1.369 -8.404 1.00 92.00 213 LEU A O 1
ATOM 1721 N N . TYR A 1 214 ? 1.117 0.854 -8.138 1.00 93.06 214 TYR A N 1
ATOM 1722 C CA . TYR A 1 214 ? 0.448 0.968 -6.834 1.00 93.06 214 TYR A CA 1
ATOM 1723 C C . TYR A 1 214 ? -0.928 0.291 -6.799 1.00 93.06 214 TYR A C 1
ATOM 1725 O O . TYR A 1 214 ? -1.317 -0.277 -5.782 1.00 93.06 214 TYR A O 1
ATOM 1733 N N . LEU A 1 215 ? -1.646 0.325 -7.925 1.00 96.06 215 LEU A N 1
ATOM 1734 C CA . LEU A 1 215 ? -2.892 -0.404 -8.115 1.00 96.06 215 LEU A CA 1
ATOM 1735 C C . LEU A 1 215 ? -2.713 -1.553 -9.114 1.00 96.06 215 LEU A C 1
ATOM 1737 O O . LEU A 1 215 ? -2.060 -1.370 -10.148 1.00 96.06 215 LEU A O 1
ATOM 1741 N N . PRO A 1 216 ? -3.364 -2.710 -8.886 1.00 96.19 216 PRO A N 1
ATOM 1742 C CA . PRO A 1 216 ? -3.522 -3.706 -9.934 1.00 96.19 216 PRO A CA 1
ATOM 1743 C C . PRO A 1 216 ? -4.368 -3.138 -11.080 1.00 96.19 216 PRO A C 1
ATOM 1745 O O . PRO A 1 216 ? -5.190 -2.238 -10.894 1.00 96.19 216 PRO A O 1
ATOM 1748 N N . ARG A 1 217 ? -4.203 -3.698 -12.281 1.00 95.81 217 ARG A N 1
ATOM 1749 C CA . ARG A 1 217 ? -5.013 -3.310 -13.440 1.00 95.81 217 ARG A CA 1
ATOM 1750 C C . ARG A 1 217 ? -6.499 -3.561 -13.157 1.00 95.81 217 ARG A C 1
ATOM 1752 O O . ARG A 1 217 ? -6.890 -4.682 -12.840 1.00 95.81 217 ARG A O 1
ATOM 1759 N N . GLY A 1 218 ? -7.313 -2.518 -13.302 1.00 95.69 218 GLY A N 1
ATOM 1760 C CA . GLY A 1 218 ? -8.764 -2.597 -13.133 1.00 95.69 218 GLY A CA 1
ATOM 1761 C C . GLY A 1 218 ? -9.496 -3.201 -14.336 1.00 95.69 218 GLY A C 1
ATOM 1762 O O . GLY A 1 218 ? -8.897 -3.760 -15.254 1.00 95.69 218 GLY A O 1
ATOM 1763 N N . ARG A 1 219 ? -10.819 -3.010 -14.372 1.00 95.25 219 ARG A N 1
ATOM 1764 C CA . ARG A 1 219 ? -11.673 -3.291 -15.544 1.00 95.25 219 ARG A CA 1
ATOM 1765 C C . ARG A 1 219 ? -12.440 -2.039 -15.953 1.00 95.25 219 ARG A C 1
ATOM 1767 O O . ARG A 1 219 ? -12.675 -1.172 -15.117 1.00 95.25 219 ARG A O 1
ATOM 1774 N N . VAL A 1 220 ? -12.883 -1.955 -17.209 1.00 94.19 220 VAL A N 1
ATOM 1775 C CA . VAL A 1 220 ? -13.668 -0.801 -17.699 1.00 94.19 220 VAL A CA 1
ATOM 1776 C C . VAL A 1 220 ? -14.933 -0.583 -16.855 1.00 94.19 220 VAL A C 1
ATOM 1778 O O . VAL A 1 220 ? -15.209 0.540 -16.447 1.00 94.19 220 VAL A O 1
ATOM 1781 N N . GLY A 1 221 ? -15.639 -1.661 -16.494 1.00 92.62 221 GLY A N 1
ATOM 1782 C CA . GLY A 1 221 ? -16.806 -1.618 -15.598 1.00 92.62 221 GLY A CA 1
ATOM 1783 C C . GLY A 1 221 ? -16.483 -1.567 -14.098 1.00 92.62 221 GLY A C 1
ATOM 1784 O O . GLY A 1 221 ? -17.394 -1.640 -13.283 1.00 92.62 221 GLY A O 1
ATOM 1785 N N . GLY A 1 222 ? -15.205 -1.462 -13.727 1.00 94.50 222 GLY A N 1
ATOM 1786 C CA . GLY A 1 222 ? -14.741 -1.602 -12.350 1.00 94.50 222 GLY A CA 1
ATOM 1787 C C . GLY A 1 222 ? -14.464 -3.059 -11.975 1.00 94.50 222 GLY A C 1
ATOM 1788 O O . GLY A 1 222 ? -15.192 -3.982 -12.342 1.00 94.50 222 GLY A O 1
ATOM 1789 N N . MET A 1 223 ? -13.361 -3.276 -11.266 1.00 95.19 223 MET A N 1
ATOM 1790 C CA . MET A 1 223 ? -13.033 -4.548 -10.628 1.00 95.19 223 MET A CA 1
ATOM 1791 C C . MET A 1 223 ? -13.112 -4.367 -9.116 1.00 95.19 223 MET A C 1
ATOM 1793 O O . MET A 1 223 ? -12.497 -3.442 -8.591 1.00 95.19 223 MET A O 1
ATOM 1797 N N . ALA A 1 224 ? -13.873 -5.232 -8.447 1.00 94.88 224 ALA A N 1
ATOM 1798 C CA . ALA A 1 224 ? -14.145 -5.121 -7.020 1.00 94.88 224 ALA A CA 1
ATOM 1799 C C . ALA A 1 224 ? -12.967 -5.606 -6.162 1.00 94.88 224 ALA A C 1
ATOM 1801 O O . ALA A 1 224 ? -12.398 -6.675 -6.405 1.00 94.88 224 ALA A O 1
ATOM 1802 N N . PHE A 1 225 ? -12.660 -4.836 -5.123 1.00 95.69 225 PHE A N 1
ATOM 1803 C CA . PHE A 1 225 ? -11.664 -5.118 -4.094 1.00 95.69 225 PHE A CA 1
ATOM 1804 C C . PHE A 1 225 ? -12.199 -4.707 -2.715 1.00 95.69 225 PHE A C 1
ATOM 1806 O O . PHE A 1 225 ? -13.166 -3.950 -2.606 1.00 95.69 225 PHE A O 1
ATOM 1813 N N . LYS A 1 226 ? -11.548 -5.203 -1.665 1.00 95.25 226 LYS A N 1
ATOM 1814 C CA . LYS A 1 226 ? -11.753 -4.787 -0.277 1.00 95.25 226 LYS A CA 1
ATOM 1815 C C . LYS A 1 226 ? -10.563 -3.939 0.158 1.00 95.25 226 LYS A C 1
ATOM 1817 O O . LYS A 1 226 ? -9.420 -4.387 0.053 1.00 95.25 226 LYS A O 1
ATOM 1822 N N . LEU A 1 227 ? -10.826 -2.734 0.647 1.00 97.00 227 LEU A N 1
ATOM 1823 C CA . LEU A 1 227 ? -9.839 -1.907 1.327 1.00 97.00 227 LEU A CA 1
ATOM 1824 C C . LEU A 1 227 ? -9.997 -2.102 2.836 1.00 97.00 227 LEU A C 1
ATOM 1826 O O . LEU A 1 227 ? -11.067 -1.841 3.380 1.00 97.00 227 LEU A O 1
ATOM 1830 N N . PHE A 1 228 ? -8.938 -2.545 3.501 1.00 97.19 228 PHE A N 1
ATOM 1831 C CA . PHE A 1 228 ? -8.902 -2.720 4.948 1.00 97.19 228 PHE A CA 1
ATOM 1832 C C . PHE A 1 228 ? -8.012 -1.648 5.571 1.00 97.19 228 PHE A C 1
ATOM 1834 O O . PHE A 1 228 ? -6.828 -1.553 5.242 1.00 97.19 228 PHE A O 1
ATOM 1841 N N . VAL A 1 229 ? -8.580 -0.837 6.458 1.00 98.12 229 VAL A N 1
ATOM 1842 C CA . VAL A 1 229 ? -7.875 0.214 7.194 1.00 98.12 229 VAL A CA 1
ATOM 1843 C C . VAL A 1 229 ? -7.850 -0.155 8.667 1.00 98.12 229 VAL A C 1
ATOM 1845 O O . VAL A 1 229 ? -8.879 -0.499 9.241 1.00 98.12 229 VAL A O 1
ATOM 1848 N N . VAL A 1 230 ? -6.682 -0.057 9.289 1.00 98.06 230 VAL A N 1
ATOM 1849 C CA . VAL A 1 230 ? -6.520 -0.292 10.725 1.00 98.06 230 VAL A CA 1
ATOM 1850 C C . VAL A 1 230 ? -5.623 0.768 11.339 1.00 98.06 230 VAL A C 1
ATOM 1852 O O . VAL A 1 230 ? -4.552 1.083 10.809 1.00 98.06 230 VAL A O 1
ATOM 1855 N N . LEU A 1 231 ? -6.072 1.301 12.471 1.00 98.50 231 LEU A N 1
ATOM 1856 C CA . LEU A 1 231 ? -5.308 2.196 13.326 1.00 98.50 231 LEU A CA 1
ATOM 1857 C C . LEU A 1 231 ? -4.832 1.429 14.553 1.00 98.50 231 LEU A C 1
ATOM 1859 O O . LEU A 1 231 ? -5.614 0.750 15.217 1.00 98.50 231 LEU A O 1
ATOM 1863 N N . THR A 1 232 ? -3.547 1.545 14.872 1.00 97.62 232 THR A N 1
ATOM 1864 C CA . THR A 1 232 ? -2.957 0.901 16.053 1.00 97.62 232 THR A CA 1
ATOM 1865 C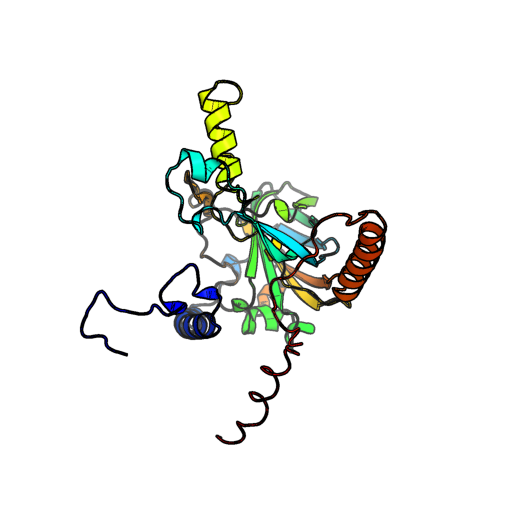 C . THR A 1 232 ? -2.248 1.937 16.915 1.00 97.62 232 THR A C 1
ATOM 1867 O O . THR A 1 232 ? -1.752 2.930 16.364 1.00 97.62 232 THR A O 1
ATOM 1870 N N . PRO A 1 233 ? -2.155 1.729 18.239 1.00 96.56 233 PRO A N 1
ATOM 1871 C CA . PRO A 1 233 ? -1.317 2.570 19.080 1.00 96.56 233 PRO A CA 1
ATOM 1872 C C . PRO A 1 233 ? 0.151 2.417 18.674 1.00 96.56 233 PRO A C 1
ATOM 1874 O O . PRO A 1 233 ? 0.574 1.338 18.244 1.00 96.56 233 PRO A O 1
ATOM 1877 N N . ILE A 1 234 ? 0.913 3.499 18.810 1.00 95.50 234 ILE A N 1
ATOM 1878 C CA . ILE A 1 234 ? 2.371 3.464 18.703 1.00 95.50 234 ILE A CA 1
ATOM 1879 C C . ILE A 1 234 ? 2.948 3.365 20.107 1.00 95.50 234 ILE A C 1
ATOM 1881 O O . ILE A 1 234 ? 2.676 4.206 20.960 1.00 95.50 234 ILE A O 1
ATOM 1885 N N . ASP A 1 235 ? 3.753 2.333 20.322 1.00 92.56 235 ASP A N 1
ATOM 1886 C CA . ASP A 1 235 ? 4.620 2.240 21.485 1.00 92.56 235 ASP A CA 1
ATOM 1887 C C . ASP A 1 235 ? 5.951 2.918 21.147 1.00 92.56 235 ASP A C 1
ATOM 1889 O O . ASP A 1 235 ? 6.740 2.395 20.357 1.00 92.56 235 ASP A O 1
ATOM 1893 N N . GLU A 1 236 ? 6.181 4.101 21.719 1.00 90.75 236 GLU A N 1
ATOM 1894 C CA . GLU A 1 236 ? 7.380 4.905 21.456 1.00 90.75 236 GLU A CA 1
ATOM 1895 C C . GLU A 1 236 ? 8.678 4.182 21.855 1.00 90.75 236 GLU A C 1
ATOM 1897 O O . GLU A 1 236 ? 9.729 4.475 21.292 1.00 90.75 236 GLU A O 1
ATOM 1902 N N . SER A 1 237 ? 8.626 3.193 22.759 1.00 91.25 237 SER A N 1
ATOM 1903 C CA . SER A 1 237 ? 9.813 2.410 23.136 1.00 91.25 237 SER A CA 1
ATOM 1904 C C . SER A 1 237 ? 10.314 1.487 22.018 1.00 91.25 237 SER A C 1
ATOM 1906 O O . SER A 1 237 ? 11.504 1.182 21.955 1.00 91.25 237 SER A O 1
ATOM 1908 N N . HIS A 1 238 ? 9.426 1.101 21.098 1.00 88.69 238 HIS A N 1
ATOM 1909 C CA . HIS A 1 238 ? 9.724 0.245 19.948 1.00 88.69 238 HIS A CA 1
ATOM 1910 C C . HIS A 1 238 ? 9.591 0.987 18.607 1.00 88.69 238 HIS A C 1
ATOM 1912 O O . HIS A 1 238 ? 9.637 0.370 17.534 1.00 88.69 238 HIS A O 1
ATOM 1918 N N . PHE A 1 239 ? 9.385 2.307 18.652 1.00 92.50 239 PHE A N 1
ATOM 1919 C CA . PHE A 1 239 ? 9.237 3.146 17.474 1.00 92.50 239 PHE A CA 1
ATOM 1920 C C . PHE A 1 239 ? 10.599 3.662 17.007 1.00 92.50 239 PHE A C 1
ATOM 1922 O O . PHE A 1 239 ? 11.261 4.454 17.676 1.00 92.50 239 PHE A O 1
ATOM 1929 N N . HIS A 1 240 ? 11.012 3.241 15.815 1.00 89.62 240 HIS A N 1
ATOM 1930 C CA . HIS A 1 240 ? 12.294 3.618 15.235 1.00 89.62 240 HIS A CA 1
ATOM 1931 C C . HIS A 1 240 ? 12.120 4.096 13.797 1.00 89.62 240 HIS A C 1
ATOM 1933 O O . HIS A 1 240 ? 11.493 3.435 12.964 1.00 89.62 240 HIS A O 1
ATOM 1939 N N . VAL A 1 241 ? 12.730 5.241 13.493 1.00 88.25 241 VAL A N 1
ATOM 1940 C CA . VAL A 1 241 ? 12.873 5.740 12.126 1.00 88.25 241 VAL A CA 1
ATOM 1941 C C . VAL A 1 241 ? 14.318 5.525 11.709 1.00 88.25 241 VAL A C 1
ATOM 1943 O O . VAL A 1 241 ? 15.220 6.194 12.205 1.00 88.25 241 VAL A O 1
ATOM 1946 N N . ILE A 1 242 ? 14.536 4.576 10.805 1.00 85.44 242 ILE A N 1
ATOM 1947 C CA . ILE A 1 242 ? 15.861 4.272 10.266 1.00 85.44 242 ILE A CA 1
ATOM 1948 C C . ILE A 1 242 ? 15.993 5.009 8.940 1.00 85.44 242 ILE A C 1
ATOM 1950 O O . ILE A 1 242 ? 15.257 4.706 8.003 1.00 85.44 242 ILE A O 1
ATOM 1954 N N . ASP A 1 243 ? 16.908 5.972 8.853 1.00 83.75 243 ASP A N 1
ATOM 1955 C CA . ASP A 1 243 ? 17.204 6.677 7.606 1.00 83.75 243 ASP A CA 1
ATOM 1956 C C . ASP A 1 243 ? 18.440 6.071 6.940 1.00 83.75 243 ASP A C 1
ATOM 1958 O O . ASP A 1 243 ? 19.553 6.176 7.456 1.00 83.75 243 ASP A O 1
ATOM 1962 N N . MET A 1 244 ? 18.242 5.386 5.813 1.00 78.31 244 MET A N 1
ATOM 1963 C CA . MET A 1 244 ? 19.338 4.796 5.048 1.00 78.31 244 MET A CA 1
ATOM 1964 C C . MET A 1 244 ? 19.575 5.594 3.761 1.00 78.31 244 MET A C 1
ATOM 1966 O O . MET A 1 244 ? 18.624 5.784 3.005 1.00 78.31 244 MET A O 1
ATOM 1970 N N . PRO A 1 245 ? 20.822 5.949 3.404 1.00 71.00 245 PRO A N 1
ATOM 1971 C CA . PRO A 1 245 ? 21.103 6.777 2.227 1.00 71.00 245 PRO A CA 1
ATOM 1972 C C . PRO A 1 245 ? 20.491 6.287 0.899 1.00 71.00 245 PRO A C 1
ATOM 1974 O O . PRO A 1 245 ? 20.064 7.102 0.090 1.00 71.00 245 PRO A O 1
ATOM 1977 N N . MET A 1 246 ? 20.407 4.968 0.664 1.00 67.31 246 MET A N 1
ATOM 1978 C CA . MET A 1 246 ? 19.817 4.406 -0.570 1.00 67.31 246 MET A CA 1
ATOM 1979 C C . MET A 1 246 ? 18.371 3.910 -0.419 1.00 67.31 246 MET A C 1
ATOM 1981 O O . MET A 1 246 ? 17.614 3.880 -1.393 1.00 67.31 246 MET A O 1
ATOM 1985 N N . PHE A 1 247 ? 17.973 3.507 0.790 1.00 70.12 247 PHE A N 1
ATOM 1986 C CA . PHE A 1 247 ? 16.643 2.938 1.049 1.00 70.12 247 PHE A CA 1
ATOM 1987 C C . PHE A 1 247 ? 15.650 3.954 1.638 1.00 70.12 247 PHE A C 1
ATOM 1989 O O . PHE A 1 247 ? 14.446 3.700 1.729 1.00 70.12 247 PHE A O 1
ATOM 1996 N N . GLY A 1 248 ? 16.159 5.133 1.989 1.00 75.12 248 GLY A N 1
ATOM 1997 C CA . GLY A 1 248 ? 15.480 6.206 2.696 1.00 75.12 248 GLY A CA 1
ATOM 1998 C C . GLY A 1 248 ? 14.954 5.800 4.064 1.00 75.12 248 GLY A C 1
ATOM 1999 O O . GLY A 1 248 ? 15.352 4.794 4.650 1.00 75.12 248 GLY A O 1
ATOM 2000 N N . LYS A 1 249 ? 14.005 6.603 4.551 1.00 79.62 249 LYS A N 1
ATOM 2001 C CA . LYS A 1 249 ? 13.381 6.434 5.865 1.00 79.62 249 LYS A CA 1
ATOM 2002 C C . LYS A 1 249 ? 12.463 5.216 5.923 1.00 79.62 249 LYS A C 1
ATOM 2004 O O . LYS A 1 249 ? 11.423 5.185 5.256 1.00 79.62 249 LYS A O 1
ATOM 2009 N N . MET A 1 250 ? 12.807 4.247 6.756 1.00 80.94 250 MET A N 1
ATOM 2010 C CA . MET A 1 250 ? 11.954 3.134 7.157 1.00 80.94 250 MET A CA 1
ATOM 2011 C C . MET A 1 250 ? 11.388 3.398 8.547 1.00 80.94 250 MET A C 1
ATOM 2013 O O . MET A 1 250 ? 12.123 3.760 9.459 1.00 80.94 250 MET A O 1
ATOM 2017 N N . VAL A 1 251 ? 10.081 3.200 8.704 1.00 87.06 251 VAL A N 1
ATOM 2018 C CA . VAL A 1 251 ? 9.400 3.332 9.996 1.00 87.06 251 VAL A CA 1
ATOM 2019 C C . VAL A 1 251 ? 9.106 1.941 10.539 1.00 87.06 251 VAL A C 1
ATOM 2021 O O . VAL A 1 251 ? 8.420 1.148 9.882 1.00 87.06 251 VAL A O 1
ATOM 2024 N N . MET A 1 252 ? 9.612 1.664 11.733 1.00 89.62 252 MET A N 1
ATOM 2025 C CA . MET A 1 252 ? 9.419 0.429 12.486 1.00 89.62 252 MET A CA 1
ATOM 2026 C C . MET A 1 252 ? 8.676 0.772 13.775 1.00 89.62 252 MET A C 1
ATOM 2028 O O . MET A 1 252 ? 9.033 1.735 14.438 1.00 89.62 252 MET A O 1
ATOM 2032 N N . ASP A 1 253 ? 7.635 0.019 14.114 1.00 93.00 253 ASP A N 1
ATOM 2033 C CA . ASP A 1 253 ? 6.775 0.277 15.279 1.00 93.00 253 ASP A CA 1
ATOM 2034 C C . ASP A 1 253 ? 6.651 -0.943 16.202 1.00 93.00 253 ASP A C 1
ATOM 2036 O O . ASP A 1 253 ? 5.619 -1.162 16.832 1.00 93.00 253 ASP A O 1
ATOM 2040 N N . GLY A 1 254 ? 7.678 -1.796 16.215 1.00 92.75 254 GLY A N 1
ATOM 2041 C CA . GLY A 1 254 ? 7.723 -3.024 17.016 1.00 92.75 254 GLY A CA 1
ATOM 2042 C C . GLY A 1 254 ? 6.751 -4.130 16.589 1.00 92.75 254 GLY A C 1
ATOM 2043 O O . GLY A 1 254 ? 6.803 -5.230 17.136 1.00 92.75 254 GLY A O 1
ATOM 2044 N N . LYS A 1 255 ? 5.865 -3.888 15.614 1.00 95.12 255 LYS A N 1
ATOM 2045 C CA . LYS A 1 255 ? 4.899 -4.885 15.134 1.00 95.12 255 LYS A CA 1
ATOM 2046 C C . LYS A 1 255 ? 5.486 -5.758 14.012 1.00 95.12 255 LYS A C 1
ATOM 2048 O O . LYS A 1 255 ? 6.317 -5.284 13.234 1.00 95.12 255 LYS A O 1
ATOM 2053 N N . PRO A 1 256 ? 5.035 -7.022 13.872 1.00 94.38 256 PRO A N 1
ATOM 2054 C CA . PRO A 1 256 ? 5.439 -7.886 12.765 1.00 94.38 256 PRO A CA 1
ATOM 2055 C C . PRO A 1 256 ? 5.148 -7.276 11.388 1.00 94.38 256 PRO A C 1
ATOM 2057 O O . PRO A 1 256 ? 4.175 -6.542 11.198 1.00 94.38 256 PRO A O 1
ATOM 2060 N N . LEU A 1 257 ? 5.960 -7.634 10.389 1.00 92.00 257 LEU A N 1
ATOM 2061 C CA . LEU A 1 257 ? 5.684 -7.276 8.997 1.00 92.00 257 LEU A CA 1
ATOM 2062 C C . LEU A 1 257 ? 4.348 -7.888 8.557 1.00 92.00 257 LEU A C 1
ATOM 2064 O O . LEU A 1 257 ? 4.152 -9.093 8.683 1.00 92.00 257 LEU A O 1
ATOM 2068 N N . GLY A 1 258 ? 3.451 -7.048 8.038 1.00 93.31 258 GLY A N 1
ATOM 2069 C CA . GLY A 1 258 ? 2.098 -7.448 7.645 1.00 93.31 258 GLY A CA 1
ATOM 2070 C C . GLY A 1 258 ? 1.042 -7.326 8.746 1.00 93.31 258 GLY A C 1
ATOM 2071 O O . GLY A 1 258 ? -0.129 -7.504 8.438 1.00 93.31 258 GLY A O 1
ATOM 2072 N N . PHE A 1 259 ? 1.406 -6.964 9.985 1.00 96.38 259 PHE A N 1
ATOM 2073 C CA . PHE A 1 259 ? 0.449 -6.798 11.089 1.00 96.38 259 PHE A CA 1
ATOM 2074 C C . PHE A 1 259 ? -0.743 -5.904 10.699 1.00 96.38 259 PHE A C 1
ATOM 2076 O O . PHE A 1 259 ? -0.507 -4.844 10.116 1.00 96.38 259 PHE A O 1
ATOM 2083 N N . PRO A 1 260 ? -1.996 -6.246 11.056 1.00 96.06 260 PRO A N 1
ATOM 2084 C CA . PRO A 1 260 ? -2.421 -7.441 11.795 1.00 96.06 260 PRO A CA 1
ATOM 2085 C C . PRO A 1 260 ? -2.710 -8.659 10.897 1.00 96.06 260 PRO A C 1
ATOM 2087 O O . PRO A 1 260 ? -3.146 -9.692 11.393 1.00 96.06 260 PRO A O 1
ATOM 2090 N N . LEU A 1 261 ? -2.473 -8.551 9.586 1.00 95.75 261 LEU A N 1
ATOM 2091 C CA . LEU A 1 261 ? -2.684 -9.601 8.584 1.00 95.75 261 LEU A CA 1
ATOM 2092 C C . LEU A 1 261 ? -1.405 -10.413 8.316 1.00 95.75 261 LEU A C 1
ATOM 2094 O O . LEU A 1 261 ? -1.162 -10.852 7.198 1.00 95.75 261 LEU A O 1
ATOM 2098 N N . ASP A 1 262 ? -0.553 -10.616 9.322 1.00 95.44 262 ASP A N 1
ATOM 2099 C CA . ASP A 1 262 ? 0.579 -11.550 9.238 1.00 95.44 262 ASP A CA 1
ATOM 2100 C C . ASP A 1 262 ? 0.206 -12.979 9.676 1.00 95.44 262 ASP A C 1
ATOM 2102 O O . ASP A 1 262 ? 1.059 -13.873 9.636 1.00 95.44 262 ASP A O 1
ATOM 2106 N N . ARG A 1 263 ? -1.047 -13.185 10.109 1.00 93.75 263 ARG A N 1
ATOM 2107 C CA . ARG A 1 263 ? -1.663 -14.463 10.501 1.00 93.75 263 ARG A CA 1
ATOM 2108 C C . ARG A 1 263 ? -3.204 -14.379 10.406 1.00 93.75 263 ARG A C 1
ATOM 2110 O O . ARG A 1 263 ? -3.727 -13.272 10.281 1.00 93.75 263 ARG A O 1
ATOM 2117 N N . PRO A 1 264 ? -3.943 -15.507 10.482 1.00 92.38 264 PRO A N 1
ATOM 2118 C CA . PRO A 1 264 ? -5.408 -15.501 10.398 1.00 92.38 264 PRO A CA 1
ATOM 2119 C C . PRO A 1 264 ? -6.083 -14.674 11.505 1.00 92.38 264 PRO A C 1
ATOM 2121 O O . PRO A 1 264 ? -5.718 -14.790 12.677 1.00 92.38 264 PRO A O 1
ATOM 2124 N N . MET A 1 265 ? -7.115 -13.898 11.154 1.00 91.06 265 MET A N 1
ATOM 2125 C CA . MET A 1 265 ? -7.912 -13.126 12.119 1.00 91.06 265 MET A CA 1
ATOM 2126 C C . MET A 1 265 ? -9.161 -13.879 12.585 1.00 91.06 265 MET A C 1
ATOM 2128 O O . MET A 1 265 ? -9.858 -14.486 11.779 1.00 91.06 265 MET A O 1
ATOM 2132 N N . MET A 1 266 ? -9.497 -13.796 13.874 1.00 88.69 266 MET A N 1
ATOM 2133 C CA . MET A 1 266 ? -10.705 -14.413 14.445 1.00 88.69 266 MET A CA 1
ATOM 2134 C C . MET A 1 266 ? -11.955 -13.538 14.264 1.00 88.69 266 MET A C 1
ATOM 2136 O O . MET A 1 266 ? -11.829 -12.321 14.344 1.00 88.69 266 MET A O 1
ATOM 2140 N N . PRO A 1 267 ? -13.167 -14.113 14.109 1.00 83.88 267 PRO A N 1
ATOM 2141 C CA . PRO A 1 267 ? -14.360 -13.372 13.671 1.00 83.88 267 PRO A CA 1
ATOM 2142 C C . PRO A 1 267 ? -14.718 -12.112 14.461 1.00 83.88 267 PRO A C 1
ATOM 2144 O O . PRO A 1 267 ? -15.211 -11.148 13.881 1.00 83.88 267 PRO A O 1
ATOM 2147 N N . TRP A 1 268 ? -14.427 -12.091 15.760 1.00 87.69 268 TRP A N 1
ATOM 2148 C CA . TRP A 1 268 ? -14.689 -10.950 16.639 1.00 87.69 268 TRP A CA 1
ATOM 2149 C C . TRP A 1 268 ? -13.880 -9.690 16.289 1.00 87.69 268 TRP A C 1
ATOM 2151 O O . TRP A 1 268 ? -14.139 -8.634 16.860 1.00 87.69 268 TRP A O 1
ATOM 2161 N N . PHE A 1 269 ? -12.919 -9.743 15.355 1.00 84.62 269 PHE A N 1
ATOM 2162 C CA . PHE A 1 269 ? -12.237 -8.533 14.882 1.00 84.62 269 PHE A CA 1
ATOM 2163 C C . PHE A 1 269 ? -13.221 -7.507 14.298 1.00 84.62 269 PHE A C 1
ATOM 2165 O O . PHE A 1 269 ? -12.951 -6.313 14.356 1.00 84.62 269 PHE A O 1
ATOM 2172 N N . MET A 1 270 ? -14.362 -7.962 13.762 1.00 84.19 270 MET A N 1
ATOM 2173 C CA . MET A 1 270 ? -15.417 -7.094 13.222 1.00 84.19 270 MET A CA 1
ATOM 2174 C C . MET A 1 270 ? -16.038 -6.182 14.293 1.00 84.19 270 MET A C 1
ATOM 2176 O O . MET A 1 270 ? -16.639 -5.163 13.959 1.00 84.19 270 MET A O 1
ATOM 2180 N N . ASP A 1 271 ? -15.877 -6.522 15.575 1.00 91.56 271 ASP A N 1
ATOM 2181 C CA . ASP A 1 271 ? -16.360 -5.712 16.695 1.00 91.56 271 ASP A CA 1
ATOM 2182 C C . ASP A 1 271 ? -15.377 -4.599 17.086 1.00 91.56 271 ASP A C 1
ATOM 2184 O O . ASP A 1 271 ? -15.742 -3.690 17.841 1.00 91.56 271 ASP A O 1
ATOM 2188 N N . LEU A 1 272 ? -14.129 -4.669 16.607 1.00 95.56 272 LEU A N 1
ATOM 2189 C CA . LEU A 1 272 ? -13.101 -3.677 16.892 1.00 95.56 272 LEU A CA 1
ATOM 2190 C C . LEU A 1 272 ? -13.385 -2.390 16.127 1.00 95.56 272 LEU A C 1
ATOM 2192 O O . LEU A 1 272 ? -13.584 -2.384 14.915 1.00 95.56 272 LEU A O 1
ATOM 2196 N N . LYS A 1 273 ? -13.376 -1.274 16.852 1.00 97.44 273 LYS A N 1
ATOM 2197 C CA . LYS A 1 273 ? -13.762 0.029 16.304 1.00 97.44 273 LYS A CA 1
ATOM 2198 C C . LYS A 1 273 ? -12.621 0.752 15.597 1.00 97.44 273 LYS A C 1
ATOM 2200 O O . LYS A 1 273 ? -12.871 1.658 14.814 1.00 97.44 273 LYS A O 1
ATOM 2205 N N . ASN A 1 274 ? -11.382 0.328 15.813 1.00 98.12 274 ASN A N 1
ATOM 2206 C CA . ASN A 1 274 ? -10.184 0.870 15.173 1.00 98.12 274 ASN A CA 1
ATOM 2207 C C . ASN A 1 274 ? -9.844 0.203 13.824 1.00 98.12 274 ASN A C 1
ATOM 2209 O O . ASN A 1 274 ? -8.763 0.433 13.275 1.00 98.12 274 ASN A O 1
ATOM 2213 N N . MET A 1 275 ? -10.748 -0.627 13.300 1.00 96.81 275 MET A N 1
ATOM 2214 C CA . MET A 1 275 ? -10.624 -1.344 12.033 1.00 96.81 275 MET A CA 1
ATOM 2215 C C . MET A 1 275 ? -11.822 -1.040 11.136 1.00 96.81 275 MET A C 1
ATOM 2217 O O . MET A 1 275 ? -12.943 -0.910 11.618 1.00 96.81 275 MET A O 1
ATOM 2221 N N . TYR A 1 276 ? -11.596 -0.946 9.828 1.00 96.44 276 TYR A N 1
ATOM 2222 C CA . TYR A 1 276 ? -12.641 -0.605 8.870 1.00 96.44 276 TYR A CA 1
ATOM 2223 C C . TYR A 1 276 ? -12.437 -1.330 7.539 1.00 96.44 276 TYR A C 1
ATOM 2225 O O . TYR A 1 276 ? -11.357 -1.272 6.948 1.00 96.44 276 TYR A O 1
ATOM 2233 N N . MET A 1 277 ? -13.490 -1.983 7.046 1.00 94.56 277 MET A N 1
ATOM 2234 C CA . MET A 1 277 ? -13.535 -2.616 5.726 1.00 94.56 277 MET A CA 1
ATOM 2235 C C . MET A 1 277 ? -14.379 -1.770 4.774 1.00 94.56 277 MET A C 1
ATOM 2237 O O . MET A 1 277 ? -15.500 -1.381 5.096 1.00 94.56 277 MET A O 1
ATOM 2241 N N . LYS A 1 278 ? -13.846 -1.481 3.586 1.00 95.25 278 LYS A N 1
ATOM 2242 C CA . LYS A 1 278 ? -14.523 -0.694 2.552 1.00 95.25 278 LYS A CA 1
ATOM 2243 C C . LYS A 1 278 ? -14.524 -1.432 1.222 1.00 95.25 278 LYS A C 1
ATOM 2245 O O . LYS A 1 278 ? -13.468 -1.793 0.706 1.00 95.25 278 LYS A O 1
ATOM 2250 N N . ASP A 1 279 ? -15.702 -1.578 0.627 1.00 95.62 279 ASP A N 1
ATOM 2251 C CA . ASP A 1 279 ? -15.827 -2.001 -0.766 1.00 95.62 279 ASP A CA 1
ATOM 2252 C C . ASP A 1 279 ? -15.345 -0.904 -1.706 1.00 95.62 279 ASP A C 1
ATOM 2254 O O . ASP A 1 279 ? -15.780 0.250 -1.629 1.00 95.62 279 ASP A O 1
ATOM 2258 N N . VAL A 1 280 ? -14.451 -1.270 -2.619 1.00 96.62 280 VAL A N 1
ATOM 2259 C CA . VAL A 1 280 ? -13.867 -0.339 -3.578 1.00 96.62 280 VAL A CA 1
ATOM 2260 C C . VAL A 1 280 ? -13.777 -0.965 -4.967 1.00 96.62 280 VAL A C 1
ATOM 2262 O O . VAL A 1 280 ? -13.640 -2.175 -5.119 1.00 96.62 280 VAL A O 1
ATOM 2265 N N . ASN A 1 281 ? -13.835 -0.128 -6.003 1.00 96.62 281 ASN A N 1
ATOM 2266 C CA . ASN A 1 281 ? -13.709 -0.561 -7.392 1.00 96.62 281 ASN A CA 1
ATOM 2267 C C . ASN A 1 281 ? -12.511 0.115 -8.054 1.00 96.62 281 ASN A C 1
ATOM 2269 O O . ASN A 1 281 ? -12.375 1.339 -7.993 1.00 96.62 281 ASN A O 1
ATOM 2273 N N . ILE A 1 282 ? -11.678 -0.676 -8.730 1.00 97.88 282 ILE A N 1
ATOM 2274 C CA . ILE A 1 282 ? -10.579 -0.175 -9.560 1.00 97.88 282 ILE A CA 1
ATOM 2275 C C . ILE A 1 282 ? -11.015 -0.212 -11.020 1.00 97.88 282 ILE A C 1
ATOM 2277 O O . ILE A 1 282 ? -11.312 -1.274 -11.580 1.00 97.88 282 ILE A O 1
ATOM 2281 N N . TYR A 1 283 ? -11.045 0.960 -11.643 1.00 97.62 283 TYR A N 1
ATOM 2282 C CA . TYR A 1 283 ? -11.433 1.123 -13.038 1.00 97.62 283 TYR A CA 1
ATOM 2283 C C . TYR A 1 283 ? -10.208 1.119 -13.948 1.00 97.62 283 TYR A C 1
ATOM 2285 O O . TYR A 1 283 ? -9.097 1.464 -13.533 1.00 97.62 283 TYR A O 1
ATOM 2293 N N . HIS A 1 284 ? -10.418 0.752 -15.206 1.00 96.69 284 HIS A N 1
ATOM 2294 C CA . HIS A 1 284 ? -9.400 0.845 -16.243 1.00 96.69 284 HIS A CA 1
ATOM 2295 C C . HIS A 1 284 ? -9.924 1.638 -17.434 1.00 96.69 284 HIS A C 1
ATOM 2297 O O . HIS A 1 284 ? -11.053 1.416 -17.875 1.00 96.69 284 HIS A O 1
ATOM 2303 N N . VAL A 1 285 ? -9.118 2.569 -17.937 1.00 94.44 285 VAL A N 1
ATOM 2304 C CA . VAL A 1 285 ? -9.403 3.257 -19.200 1.00 94.44 285 VAL A CA 1
ATOM 2305 C C . VAL A 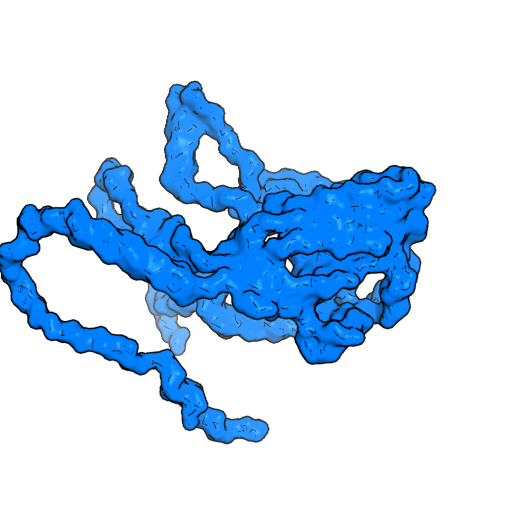1 285 ? -9.316 2.234 -20.334 1.00 94.44 285 VAL A C 1
ATOM 2307 O O . VAL A 1 285 ? -8.477 1.345 -20.304 1.00 94.44 285 VAL A O 1
ATOM 2310 N N . ASN A 1 286 ? -10.233 2.295 -21.298 1.00 85.69 286 ASN A N 1
ATOM 2311 C CA . ASN A 1 286 ? -10.273 1.323 -22.386 1.00 85.69 286 ASN A CA 1
ATOM 2312 C C . ASN A 1 286 ? -9.087 1.524 -23.347 1.00 85.69 286 ASN A C 1
ATOM 2314 O O . ASN A 1 286 ? -9.070 2.507 -24.089 1.00 85.69 286 ASN A O 1
ATOM 2318 N N . ASP A 1 287 ? -8.167 0.557 -23.391 1.00 75.81 287 ASP A N 1
ATOM 2319 C CA . ASP A 1 287 ? -7.008 0.537 -24.296 1.00 75.81 287 ASP A CA 1
ATOM 2320 C C . ASP A 1 287 ? -7.385 0.767 -25.766 1.00 75.81 287 ASP A C 1
ATOM 2322 O O . ASP A 1 287 ? -6.638 1.412 -26.497 1.00 75.81 287 ASP A O 1
ATOM 2326 N N . ASN A 1 288 ? -8.546 0.277 -26.222 1.00 67.31 288 ASN A N 1
ATOM 2327 C CA . ASN A 1 288 ? -8.969 0.439 -27.616 1.00 67.31 288 ASN A CA 1
ATOM 2328 C C . ASN A 1 288 ? -9.340 1.889 -27.937 1.00 67.31 288 ASN A C 1
ATOM 2330 O O . ASN A 1 288 ? -9.112 2.341 -29.055 1.00 67.31 288 ASN A O 1
ATOM 2334 N N . ALA A 1 289 ? -9.887 2.632 -26.971 1.00 58.81 289 ALA A N 1
ATOM 2335 C CA . ALA A 1 289 ? -10.165 4.053 -27.150 1.00 58.81 289 ALA A CA 1
ATOM 2336 C C . ALA A 1 289 ? -8.857 4.855 -27.226 1.00 58.81 289 ALA A C 1
ATOM 2338 O O . ALA A 1 289 ? -8.739 5.748 -28.061 1.00 58.81 289 ALA A O 1
ATOM 2339 N N . GLU A 1 290 ? -7.849 4.488 -26.429 1.00 55.53 290 GLU A N 1
ATOM 2340 C CA . GLU A 1 290 ? -6.510 5.084 -26.500 1.00 55.53 290 GLU A CA 1
ATOM 2341 C C . GLU A 1 290 ? -5.780 4.710 -27.797 1.00 55.53 290 GLU A C 1
ATOM 2343 O O . GLU A 1 290 ? -5.211 5.587 -28.446 1.00 55.53 290 GLU A O 1
ATOM 2348 N N . MET A 1 291 ? -5.846 3.449 -28.241 1.00 53.25 291 MET A N 1
ATOM 2349 C CA . MET A 1 291 ? -5.252 3.019 -29.511 1.00 53.25 291 MET A CA 1
ATOM 2350 C C . MET A 1 291 ? -5.946 3.688 -30.709 1.00 53.25 291 MET A C 1
ATOM 2352 O O . MET A 1 291 ? -5.265 4.139 -31.627 1.00 53.25 291 MET A O 1
ATOM 2356 N N . MET A 1 292 ? -7.276 3.845 -30.684 1.00 48.88 292 MET A N 1
ATOM 2357 C CA . MET A 1 292 ? -8.017 4.600 -31.704 1.00 48.88 292 MET A CA 1
ATOM 2358 C C . MET A 1 292 ? -7.688 6.099 -31.683 1.00 48.88 292 MET A C 1
ATOM 2360 O O . MET A 1 292 ? -7.572 6.703 -32.748 1.00 48.88 292 MET A O 1
ATOM 2364 N N . MET A 1 293 ? -7.502 6.714 -30.509 1.00 53.91 293 MET A N 1
ATOM 2365 C CA . MET A 1 293 ? -7.023 8.101 -30.414 1.00 53.91 293 MET A CA 1
ATOM 2366 C C . MET A 1 293 ? -5.585 8.243 -30.935 1.00 53.91 293 MET A C 1
ATOM 2368 O O . MET A 1 293 ? -5.283 9.224 -31.613 1.00 53.91 293 MET A O 1
ATOM 2372 N N . MET A 1 294 ? -4.711 7.259 -30.691 1.00 53.41 294 MET A N 1
ATOM 2373 C CA . MET A 1 294 ? -3.353 7.240 -31.246 1.00 53.41 294 MET A CA 1
ATOM 2374 C C . MET A 1 294 ? -3.345 7.056 -32.767 1.00 53.41 294 MET A C 1
ATOM 2376 O O . MET A 1 294 ? -2.633 7.797 -33.436 1.00 53.41 294 MET A O 1
ATOM 2380 N N . MET A 1 295 ? -4.153 6.143 -33.317 1.00 49.28 295 MET A N 1
ATOM 2381 C CA . MET A 1 295 ? -4.316 5.964 -34.769 1.00 49.28 295 MET A CA 1
ATOM 2382 C C . MET A 1 295 ? -4.802 7.263 -35.432 1.00 49.28 295 MET A C 1
ATOM 2384 O O . MET A 1 295 ? -4.181 7.743 -36.375 1.00 49.28 295 MET A O 1
ATOM 2388 N N . ARG A 1 296 ? -5.827 7.916 -34.861 1.00 50.09 296 ARG A N 1
ATOM 2389 C CA . ARG A 1 296 ? -6.338 9.209 -35.357 1.00 50.09 296 ARG A CA 1
ATOM 2390 C C . ARG A 1 296 ? -5.300 10.339 -35.290 1.00 50.09 296 ARG A C 1
ATOM 2392 O O . ARG A 1 296 ? -5.266 11.194 -36.169 1.00 50.09 296 ARG A O 1
ATOM 2399 N N . GLY A 1 297 ? -4.442 10.348 -34.268 1.00 46.66 297 GLY A N 1
ATOM 2400 C CA . GLY A 1 297 ? -3.334 11.305 -34.154 1.00 46.66 297 GLY A CA 1
ATOM 2401 C C . GLY A 1 297 ? -2.150 11.009 -35.088 1.00 46.66 297 GLY A C 1
ATOM 2402 O O . GLY A 1 297 ? -1.379 11.917 -35.405 1.00 46.66 297 GLY A O 1
ATOM 2403 N N . MET A 1 298 ? -1.993 9.760 -35.537 1.00 48.56 298 MET A N 1
ATOM 2404 C CA . MET A 1 298 ? -0.995 9.365 -36.540 1.00 48.56 298 MET A CA 1
ATOM 2405 C C . MET A 1 298 ? -1.441 9.750 -37.956 1.00 48.56 298 MET A C 1
ATOM 2407 O O . MET A 1 298 ? -0.610 10.272 -38.700 1.00 48.56 298 MET A O 1
ATOM 2411 N N . ASP A 1 299 ? -2.733 9.632 -38.284 1.00 44.53 299 ASP A N 1
ATOM 2412 C CA . ASP A 1 299 ? -3.292 10.105 -39.565 1.00 44.53 299 ASP A CA 1
ATOM 2413 C C . ASP A 1 299 ? -3.075 11.616 -39.772 1.00 44.53 299 ASP A C 1
ATOM 2415 O O . ASP A 1 299 ? -2.707 12.060 -40.860 1.00 44.53 299 ASP A O 1
ATOM 2419 N N . GLN A 1 300 ? -3.192 12.425 -38.711 1.00 39.03 300 GLN A N 1
ATOM 2420 C CA . GLN A 1 300 ? -2.907 13.867 -38.782 1.00 39.03 300 GLN A CA 1
ATOM 2421 C C . GLN A 1 300 ? -1.415 14.193 -38.965 1.00 39.03 300 GLN A C 1
ATOM 2423 O O . GLN A 1 300 ? -1.077 15.196 -39.593 1.00 39.03 300 GLN A O 1
ATOM 2428 N N . LYS A 1 301 ? -0.505 13.359 -38.445 1.00 40.34 301 LYS A N 1
ATOM 2429 C CA . LYS A 1 301 ? 0.947 13.566 -38.599 1.00 40.34 301 LYS A CA 1
ATOM 2430 C C . LYS A 1 301 ? 1.485 13.062 -39.938 1.00 40.34 301 LYS A C 1
ATOM 2432 O O . LYS A 1 301 ? 2.432 13.654 -40.445 1.00 40.34 301 LYS A O 1
ATOM 2437 N N . MET A 1 302 ? 0.873 12.042 -40.544 1.00 36.56 302 MET A N 1
ATOM 2438 C CA . MET A 1 302 ? 1.246 11.592 -41.894 1.00 36.56 302 MET A CA 1
ATOM 2439 C C . MET A 1 302 ? 0.866 12.595 -42.994 1.00 36.56 302 MET A C 1
ATOM 2441 O O . MET A 1 302 ? 1.490 12.593 -44.046 1.00 36.56 302 MET A O 1
ATOM 2445 N N . MET A 1 303 ? -0.074 13.511 -42.740 1.00 33.53 303 MET A N 1
ATOM 2446 C CA . MET A 1 303 ? -0.456 14.573 -43.687 1.00 33.53 303 MET A CA 1
ATOM 2447 C C . MET A 1 303 ? 0.501 15.782 -43.708 1.00 33.53 303 MET A C 1
ATOM 2449 O O . MET A 1 303 ? 0.298 16.700 -44.495 1.00 33.53 303 MET A O 1
ATOM 2453 N N . THR A 1 304 ? 1.531 15.824 -42.850 1.00 35.69 304 THR A N 1
ATOM 2454 C CA . THR A 1 304 ? 2.421 17.000 -42.702 1.00 35.69 304 THR A CA 1
ATOM 2455 C C . THR A 1 304 ? 3.908 16.705 -42.889 1.00 35.69 304 THR A C 1
ATOM 2457 O O . THR A 1 304 ? 4.736 17.567 -42.610 1.00 35.69 304 THR A O 1
ATOM 2460 N N . HIS A 1 305 ? 4.282 15.517 -43.363 1.00 35.19 305 HIS A N 1
ATOM 2461 C CA . HIS A 1 305 ? 5.659 15.244 -43.782 1.00 35.19 305 HIS A CA 1
ATOM 2462 C C . HIS A 1 305 ? 5.670 14.872 -45.261 1.00 35.19 305 HIS A C 1
ATOM 2464 O O . HIS A 1 305 ? 5.351 13.750 -45.644 1.00 35.19 305 HIS A O 1
ATOM 2470 N N . ASP A 1 306 ? 6.037 15.856 -46.078 1.00 33.12 306 ASP A N 1
ATOM 2471 C CA . ASP A 1 306 ? 6.420 15.689 -47.474 1.00 33.12 306 ASP A CA 1
ATOM 2472 C C . ASP A 1 306 ? 7.695 14.826 -47.503 1.00 33.12 306 ASP A C 1
ATOM 2474 O O . ASP A 1 306 ? 8.804 15.303 -47.255 1.00 33.12 306 ASP A O 1
ATOM 2478 N N . VAL A 1 307 ? 7.545 13.513 -47.701 1.00 33.28 307 VAL A N 1
ATOM 2479 C CA . VAL A 1 307 ? 8.679 12.592 -47.865 1.00 33.28 307 VAL A CA 1
ATOM 2480 C C . VAL A 1 307 ? 9.175 12.710 -49.306 1.00 33.28 307 VAL A C 1
ATOM 2482 O O . VAL A 1 307 ? 8.949 11.839 -50.144 1.00 33.28 307 VAL A O 1
ATOM 2485 N N . LYS A 1 308 ? 9.866 13.812 -49.605 1.00 32.31 308 LYS A N 1
ATOM 2486 C CA . LYS A 1 308 ? 10.790 13.892 -50.739 1.00 32.31 308 LYS A CA 1
ATOM 2487 C C . LYS A 1 308 ? 12.194 13.581 -50.244 1.00 32.31 308 LYS A C 1
ATOM 2489 O O . LYS A 1 308 ? 12.838 14.407 -49.607 1.00 32.31 308 LYS A O 1
ATOM 2494 N N . GLY A 1 309 ? 12.667 12.389 -50.584 1.00 34.78 309 GLY A N 1
ATOM 2495 C CA . GLY A 1 309 ? 14.063 12.000 -50.432 1.00 34.78 309 GLY A CA 1
ATOM 2496 C C . GLY A 1 309 ? 14.208 10.659 -49.732 1.00 34.78 309 GLY A C 1
ATOM 2497 O O . GLY A 1 309 ? 13.970 10.570 -48.535 1.00 34.78 309 GLY A O 1
ATOM 2498 N N . PHE A 1 310 ? 14.655 9.673 -50.511 1.00 30.92 310 PHE A N 1
ATOM 2499 C CA . PHE A 1 310 ? 15.045 8.295 -50.178 1.00 30.92 310 PHE A CA 1
ATOM 2500 C C . PHE A 1 310 ? 14.106 7.207 -50.704 1.00 30.92 310 PHE A C 1
ATOM 2502 O O . PHE A 1 310 ? 13.501 6.437 -49.964 1.00 30.92 310 PHE A O 1
ATOM 2509 N N . MET A 1 311 ? 14.078 7.094 -52.031 1.00 27.25 311 MET A N 1
ATOM 2510 C CA . MET A 1 311 ? 13.833 5.830 -52.718 1.00 27.25 311 MET A CA 1
ATOM 2511 C C . MET A 1 311 ? 14.894 5.658 -53.802 1.00 27.25 311 MET A C 1
ATOM 2513 O O . MET A 1 311 ? 14.870 6.396 -54.776 1.00 27.25 311 MET A O 1
ATOM 2517 N N . GLU A 1 312 ? 15.807 4.704 -53.605 1.00 31.25 312 GLU A N 1
ATOM 2518 C CA . GLU A 1 312 ? 16.348 3.788 -54.625 1.00 31.25 312 GLU A CA 1
ATOM 2519 C C . GLU A 1 312 ? 17.138 2.650 -53.924 1.00 31.25 312 GLU A C 1
ATOM 2521 O O . GLU A 1 312 ? 17.443 2.768 -52.734 1.00 31.25 312 GLU A O 1
ATOM 2526 N N . PRO A 1 313 ? 17.309 1.463 -54.540 1.00 38.78 313 PRO A N 1
ATOM 2527 C CA . PRO A 1 313 ? 16.704 0.250 -54.004 1.00 38.78 313 PRO A CA 1
ATOM 2528 C C . PRO A 1 313 ? 17.735 -0.749 -53.460 1.00 38.78 313 PRO A C 1
ATOM 2530 O O . PRO A 1 313 ? 18.571 -1.263 -54.197 1.00 38.78 313 PRO A O 1
ATOM 2533 N N . MET A 1 314 ? 17.603 -1.146 -52.192 1.00 28.20 314 MET A N 1
ATOM 2534 C CA . MET A 1 314 ? 18.100 -2.454 -51.754 1.00 28.20 314 MET A CA 1
ATOM 2535 C C . MET A 1 314 ? 16.960 -3.460 -51.877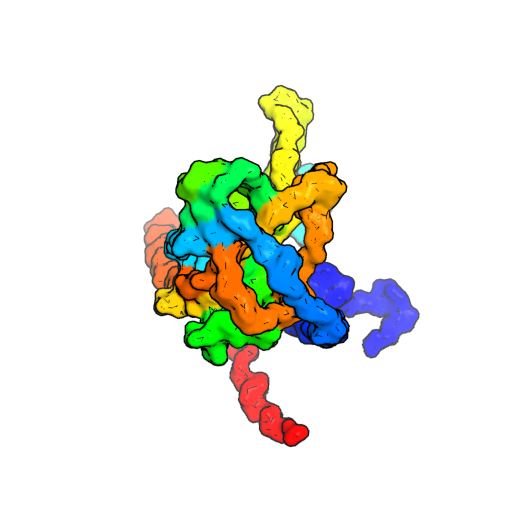 1.00 28.20 314 MET A C 1
ATOM 2537 O O . MET A 1 314 ? 15.939 -3.352 -51.199 1.00 28.20 314 MET A O 1
ATOM 2541 N N . GLY A 1 315 ? 17.127 -4.404 -52.804 1.00 31.66 315 GLY A N 1
ATOM 2542 C CA . GLY A 1 315 ? 16.159 -5.429 -53.185 1.00 31.66 315 GLY A CA 1
ATOM 2543 C C . GLY A 1 315 ? 15.801 -6.402 -52.064 1.00 31.66 315 GLY A C 1
ATOM 2544 O O . GLY A 1 315 ? 16.191 -7.565 -52.093 1.00 31.66 315 GLY A O 1
ATOM 2545 N N . ILE A 1 316 ? 14.984 -5.951 -51.117 1.00 30.97 316 ILE A N 1
ATOM 2546 C CA . ILE A 1 316 ? 14.283 -6.807 -50.165 1.00 30.97 316 ILE A CA 1
ATOM 2547 C C . ILE A 1 316 ? 12.844 -6.932 -50.663 1.00 30.97 316 ILE A C 1
ATOM 2549 O O . ILE A 1 316 ? 12.044 -5.999 -50.575 1.00 30.97 316 ILE A O 1
ATOM 2553 N N . LYS A 1 317 ? 12.515 -8.097 -51.234 1.00 27.34 317 LYS A N 1
ATOM 2554 C CA . LYS A 1 317 ? 11.133 -8.453 -51.576 1.00 27.34 317 LYS A CA 1
ATOM 2555 C C . LYS A 1 317 ? 10.275 -8.326 -50.314 1.00 27.34 317 LYS A C 1
ATOM 2557 O O . LYS A 1 317 ? 10.614 -8.901 -49.282 1.00 27.34 317 LYS A O 1
ATOM 2562 N N . ARG A 1 318 ? 9.160 -7.592 -50.405 1.00 28.28 318 ARG A N 1
ATOM 2563 C CA . ARG A 1 318 ? 8.118 -7.535 -49.369 1.00 28.28 318 ARG A CA 1
ATOM 2564 C C . ARG A 1 318 ? 7.567 -8.944 -49.127 1.00 28.28 318 ARG A C 1
ATOM 2566 O O . ARG A 1 318 ? 6.658 -9.382 -49.823 1.00 28.28 318 ARG A O 1
ATOM 2573 N N . GLY A 1 319 ? 8.122 -9.646 -48.148 1.00 25.64 319 GLY A N 1
ATOM 2574 C CA . GLY A 1 319 ? 7.452 -10.752 -47.482 1.00 25.64 319 GLY A CA 1
ATOM 2575 C C . GLY A 1 319 ? 6.567 -10.164 -46.395 1.00 25.64 319 GLY A C 1
ATOM 2576 O O . GLY A 1 319 ? 7.071 -9.675 -45.388 1.00 25.64 319 GLY A O 1
ATOM 2577 N N . VAL A 1 320 ? 5.256 -10.162 -46.616 1.00 27.70 320 VAL A N 1
ATOM 2578 C CA . VAL A 1 320 ? 4.285 -9.958 -45.540 1.00 27.70 320 VAL A CA 1
ATOM 2579 C C . VAL A 1 320 ? 4.387 -11.190 -44.645 1.00 27.70 320 VAL A C 1
ATOM 2581 O O . VAL A 1 320 ? 3.906 -12.259 -45.010 1.00 27.70 320 VAL A O 1
ATOM 2584 N N . VAL A 1 321 ? 5.067 -11.066 -43.507 1.00 26.53 321 VAL A N 1
ATOM 2585 C CA . VAL A 1 321 ? 4.960 -12.056 -42.434 1.00 26.53 321 VAL A CA 1
ATOM 2586 C C . VAL A 1 321 ? 3.739 -11.654 -41.619 1.00 26.53 321 VAL A C 1
ATOM 2588 O O . VAL A 1 321 ? 3.790 -10.742 -40.798 1.00 26.53 321 VAL A O 1
ATOM 2591 N N . GLU A 1 322 ? 2.603 -12.281 -41.921 1.00 26.78 322 GLU A N 1
ATOM 2592 C CA . GLU A 1 322 ? 1.484 -12.317 -40.987 1.00 26.78 322 GLU A CA 1
ATOM 2593 C C . GLU A 1 322 ? 1.927 -13.139 -39.771 1.00 26.78 322 GLU A C 1
ATOM 2595 O O . GLU A 1 322 ? 2.012 -14.365 -39.853 1.00 26.78 322 GLU A O 1
ATOM 2600 N N . ASP A 1 323 ? 2.184 -12.479 -38.640 1.00 29.28 323 ASP A N 1
ATOM 2601 C CA . ASP A 1 323 ? 2.317 -13.134 -37.335 1.00 29.28 323 ASP A CA 1
ATOM 2602 C C . ASP A 1 323 ? 0.947 -13.677 -36.896 1.00 29.28 323 ASP A C 1
ATOM 2604 O O . ASP A 1 323 ? 0.247 -13.134 -36.037 1.00 29.28 323 ASP A O 1
ATOM 2608 N N . LYS A 1 324 ? 0.536 -14.780 -37.519 1.00 29.17 324 LYS A N 1
ATOM 2609 C CA . LYS A 1 324 ? -0.387 -15.738 -36.922 1.00 29.17 324 LYS A CA 1
ATOM 2610 C C . LYS A 1 324 ? 0.461 -16.802 -36.221 1.00 29.17 324 LYS A C 1
ATOM 2612 O O . LYS A 1 324 ? 1.434 -17.284 -36.788 1.00 29.17 324 LYS A O 1
ATOM 2617 N N . TRP A 1 325 ? 0.004 -17.199 -35.030 1.00 27.69 325 TRP A N 1
ATOM 2618 C CA . TRP A 1 325 ? 0.391 -18.387 -34.245 1.00 27.69 325 TRP A CA 1
ATOM 2619 C C . TRP A 1 325 ? 1.477 -18.224 -33.168 1.00 27.69 325 TRP A C 1
ATOM 2621 O O . TRP A 1 325 ? 2.654 -18.420 -33.419 1.00 27.69 325 TRP A O 1
ATOM 2631 N N . MET A 1 326 ? 1.033 -18.019 -31.915 1.00 30.73 326 MET A N 1
ATOM 2632 C CA . MET A 1 326 ? 1.544 -18.715 -30.709 1.00 30.73 326 MET A CA 1
ATOM 2633 C C . MET A 1 326 ? 0.601 -18.527 -29.498 1.00 30.73 326 MET A C 1
ATOM 2635 O O . MET A 1 326 ? 1.017 -18.191 -28.395 1.00 30.73 326 MET A O 1
ATOM 2639 N N . LEU A 1 327 ? -0.708 -18.725 -29.694 1.00 31.42 327 LEU A N 1
ATOM 2640 C CA . LEU A 1 327 ? -1.681 -18.736 -28.582 1.00 31.42 327 LEU A CA 1
ATOM 2641 C C . LEU A 1 327 ? -2.767 -19.815 -28.703 1.00 31.42 327 LEU A C 1
ATOM 2643 O O . LEU A 1 327 ? -3.477 -20.064 -27.734 1.00 31.42 327 LEU A O 1
ATOM 2647 N N . HIS A 1 328 ? -2.876 -20.504 -29.845 1.00 30.98 328 HIS A N 1
ATOM 2648 C CA . HIS A 1 328 ? -3.937 -21.492 -30.044 1.00 30.98 328 HIS A CA 1
ATOM 2649 C C . HIS A 1 328 ? -3.516 -22.939 -29.727 1.00 30.98 328 HIS A C 1
ATOM 2651 O O . HIS A 1 328 ? -4.356 -23.723 -29.295 1.00 30.98 328 HIS A O 1
ATOM 2657 N N . ASP A 1 329 ? -2.227 -23.280 -29.836 1.00 28.38 329 ASP A N 1
ATOM 2658 C CA . ASP A 1 329 ? -1.768 -24.680 -29.752 1.00 28.38 329 ASP A CA 1
ATOM 2659 C C . ASP A 1 329 ? -1.487 -25.175 -28.316 1.00 28.38 329 ASP A C 1
ATOM 2661 O O . ASP A 1 329 ? -1.320 -26.369 -28.076 1.00 28.38 329 ASP A O 1
ATOM 2665 N N . TYR A 1 330 ? -1.497 -24.274 -27.324 1.00 32.59 330 TYR A N 1
ATOM 2666 C CA . TYR A 1 330 ? -1.277 -24.632 -25.913 1.00 32.59 330 TYR A CA 1
ATOM 2667 C C . TYR A 1 330 ? -2.572 -24.979 -25.153 1.00 32.59 330 TYR A C 1
ATOM 2669 O O . TYR A 1 330 ? -2.520 -25.529 -24.056 1.00 32.59 330 TYR A O 1
ATOM 2677 N N . MET A 1 331 ? -3.745 -24.679 -25.724 1.00 31.73 331 MET A N 1
ATOM 2678 C CA . MET A 1 331 ? -5.044 -24.828 -25.046 1.00 31.73 331 MET A CA 1
ATOM 2679 C C . MET A 1 331 ? -5.814 -26.101 -25.437 1.00 31.73 331 MET A C 1
ATOM 2681 O O . MET A 1 331 ? -6.843 -26.392 -24.833 1.00 31.73 331 MET A O 1
ATOM 2685 N N . THR A 1 332 ? -5.334 -26.889 -26.404 1.00 33.31 332 THR A N 1
ATOM 2686 C CA . THR A 1 332 ? -6.079 -28.042 -26.953 1.00 33.31 332 THR A CA 1
ATOM 2687 C C . THR A 1 332 ? -5.438 -29.413 -26.725 1.00 33.31 332 THR A C 1
ATOM 2689 O O . THR A 1 332 ? -6.051 -30.411 -27.099 1.00 33.31 332 THR A O 1
ATOM 2692 N N . LYS A 1 333 ? -4.268 -29.520 -26.072 1.00 30.69 333 LYS A N 1
ATOM 2693 C CA . LYS A 1 333 ? -3.546 -30.810 -25.955 1.00 30.69 333 LYS A CA 1
ATOM 2694 C C . LYS A 1 333 ? -3.375 -31.435 -24.567 1.00 30.69 333 LYS A C 1
ATOM 2696 O O . LYS A 1 333 ? -2.841 -32.531 -24.504 1.00 30.69 333 LYS A O 1
ATOM 2701 N N . ASN A 1 334 ? -3.912 -30.860 -23.490 1.00 31.94 334 ASN A N 1
ATOM 2702 C CA . ASN A 1 334 ? -3.906 -31.521 -22.172 1.00 31.94 334 ASN A CA 1
ATOM 2703 C C . ASN A 1 334 ? -5.330 -31.845 -21.691 1.00 31.94 334 ASN A C 1
ATOM 2705 O O . ASN A 1 334 ? -5.862 -31.221 -20.775 1.00 31.94 334 ASN A O 1
ATOM 2709 N N . LYS A 1 335 ? -5.949 -32.841 -22.333 1.00 36.72 335 LYS A N 1
ATOM 2710 C CA . LYS A 1 335 ? -6.868 -33.769 -21.655 1.00 36.72 335 LYS A CA 1
ATOM 2711 C C . LYS A 1 335 ? -6.014 -34.936 -21.143 1.00 36.72 335 LYS A C 1
ATOM 2713 O O . LYS A 1 335 ? -5.085 -35.317 -21.845 1.00 36.72 335 LYS A O 1
ATOM 2718 N N . TYR A 1 336 ? -6.368 -35.485 -19.977 1.00 31.92 336 TYR A N 1
ATOM 2719 C CA . TYR A 1 336 ? -5.606 -36.439 -19.146 1.00 31.92 336 TYR A CA 1
ATOM 2720 C C . TYR A 1 336 ? -4.510 -35.714 -18.341 1.00 31.92 336 TYR A C 1
ATOM 2722 O O . TYR A 1 336 ? -3.616 -35.103 -18.906 1.00 31.92 336 TYR A O 1
ATOM 2730 N N . ILE A 1 337 ? -4.574 -35.632 -17.012 1.00 33.50 337 ILE A N 1
ATOM 2731 C CA . ILE A 1 337 ? -4.536 -36.732 -16.039 1.00 33.50 337 ILE A CA 1
ATOM 2732 C C . ILE A 1 337 ? -5.327 -36.327 -14.777 1.00 33.50 337 ILE A C 1
ATOM 2734 O O . ILE A 1 337 ? -5.368 -35.148 -14.422 1.00 33.50 337 ILE A O 1
ATOM 2738 N N . ALA A 1 338 ? -5.983 -37.331 -14.188 1.00 31.84 338 ALA A N 1
ATOM 2739 C CA . ALA A 1 338 ? -6.784 -37.300 -12.965 1.00 31.84 338 ALA A CA 1
ATOM 2740 C C . ALA A 1 338 ? -5.988 -36.957 -11.696 1.00 31.84 338 ALA A C 1
ATOM 2742 O O . ALA A 1 338 ? -4.758 -37.198 -11.686 1.00 31.84 338 ALA A O 1
#